Protein AF-A0A9P0ZAU2-F1 (afdb_monomer)

Foldseek 3Di:
DVVVCVQPDVPLSPPPVLVVLVCCLQLDQQDAPVNSVVSLVVSCVVSVNPPRVVSVVCVVCCCVRGNNNCNVPPCVVVPSDCVVVVVVCVLCVVLDDPPDDPVSSVVSVVVSVVVVVVVVVVQVVVLVVDQDDAPDPDPVLVVLSVVDGPVVSVVVSVVVVCCVPFKDFPDWDDDDQKIWTWMAGPVGDTDIWIAGNVVRDIDD

Structure (mmCIF, N/CA/C/O backbone):
data_AF-A0A9P0ZAU2-F1
#
_entry.id   AF-A0A9P0ZAU2-F1
#
loop_
_atom_site.group_PDB
_atom_site.id
_atom_site.type_symbol
_atom_site.label_atom_id
_atom_site.label_alt_id
_atom_site.label_comp_id
_atom_site.label_asym_id
_atom_site.label_entity_id
_atom_site.label_seq_id
_atom_site.pdbx_PDB_ins_code
_atom_site.Cartn_x
_atom_site.Cartn_y
_atom_site.Cartn_z
_atom_site.occupancy
_atom_site.B_iso_or_equiv
_atom_site.auth_seq_id
_atom_site.auth_comp_id
_atom_site.auth_asym_id
_atom_site.auth_atom_id
_atom_site.pdbx_PDB_model_num
ATOM 1 N N . MET A 1 1 ? -4.563 -0.735 15.820 1.00 53.16 1 MET A N 1
ATOM 2 C CA . MET A 1 1 ? -5.062 -1.755 16.778 1.00 53.16 1 MET A CA 1
ATOM 3 C C . MET A 1 1 ? -5.526 -1.199 18.132 1.00 53.16 1 MET A C 1
ATOM 5 O O . MET A 1 1 ? -6.320 -1.864 18.781 1.00 53.16 1 MET A O 1
ATOM 9 N N . SER A 1 2 ? -5.139 0.012 18.562 1.00 58.00 2 SER A N 1
ATOM 10 C CA . SER A 1 2 ? -5.575 0.585 19.858 1.00 58.00 2 SER A CA 1
ATOM 11 C C . SER A 1 2 ? -7.095 0.757 20.011 1.00 58.00 2 SER A C 1
ATOM 13 O O . SER A 1 2 ? -7.620 0.679 21.115 1.00 58.00 2 SER A O 1
ATOM 15 N N . LYS A 1 3 ? -7.824 0.956 18.905 1.00 73.25 3 LYS A N 1
ATOM 16 C CA . LYS A 1 3 ? -9.293 1.040 18.914 1.00 73.25 3 LYS A CA 1
ATOM 17 C C . LYS A 1 3 ? -9.972 -0.322 19.095 1.00 73.25 3 LYS A C 1
ATOM 19 O O . LYS A 1 3 ? -11.051 -0.365 19.669 1.00 73.25 3 LYS A O 1
ATOM 24 N N . LEU A 1 4 ? -9.350 -1.415 18.639 1.00 82.50 4 LEU A N 1
ATOM 25 C CA . LEU A 1 4 ? -9.909 -2.769 18.738 1.00 82.50 4 LEU A CA 1
ATOM 26 C C . LEU A 1 4 ? -9.995 -3.217 20.200 1.00 82.50 4 LEU A C 1
ATOM 28 O O . LEU A 1 4 ? -11.028 -3.725 20.628 1.00 82.50 4 LEU A O 1
ATOM 32 N N . SER A 1 5 ? -8.940 -2.966 20.983 1.00 79.81 5 SER A N 1
ATOM 33 C CA . SER A 1 5 ? -8.894 -3.364 22.394 1.00 79.81 5 SER A CA 1
ATOM 34 C C . SER A 1 5 ? -9.987 -2.702 23.234 1.00 79.81 5 SER A C 1
ATOM 36 O O . SER A 1 5 ? -10.552 -3.338 24.120 1.00 79.81 5 SER A O 1
ATOM 38 N N . ALA A 1 6 ? -10.347 -1.459 22.908 1.00 84.50 6 ALA A N 1
ATOM 39 C CA . ALA A 1 6 ? -11.456 -0.751 23.541 1.00 84.50 6 ALA A CA 1
ATOM 40 C C . ALA A 1 6 ? -12.842 -1.304 23.156 1.00 84.50 6 ALA A C 1
ATOM 42 O O . ALA A 1 6 ? -13.807 -1.058 23.874 1.00 84.50 6 ALA A O 1
ATOM 43 N N . LYS A 1 7 ? -12.967 -2.014 22.026 1.00 89.06 7 LYS A N 1
ATOM 44 C CA . LYS A 1 7 ? -14.250 -2.520 21.508 1.00 89.06 7 LYS A CA 1
ATOM 45 C C . LYS A 1 7 ? -14.543 -3.952 21.927 1.00 89.06 7 LYS A C 1
ATOM 47 O O . LYS A 1 7 ? -15.688 -4.253 22.216 1.00 89.06 7 LYS A O 1
ATOM 52 N N . VAL A 1 8 ? -13.519 -4.796 22.004 1.00 86.50 8 VAL A N 1
ATOM 53 C CA . VAL A 1 8 ? -13.662 -6.232 22.306 1.00 86.50 8 VAL A CA 1
ATOM 54 C C . VAL A 1 8 ? -13.450 -6.591 23.781 1.00 86.50 8 VAL A C 1
ATOM 56 O O . VAL A 1 8 ? -13.527 -7.753 24.171 1.00 86.50 8 VAL A O 1
ATOM 59 N N . GLY A 1 9 ? -13.167 -5.590 24.618 1.00 85.44 9 GLY A N 1
ATOM 60 C CA . GLY A 1 9 ? -12.936 -5.772 26.046 1.00 85.44 9 GLY A CA 1
ATOM 61 C C . GLY A 1 9 ? -11.565 -6.377 26.391 1.00 85.44 9 GLY A C 1
ATOM 62 O O . GLY A 1 9 ? -10.782 -6.765 25.521 1.00 85.44 9 GLY A O 1
ATOM 63 N N . PRO A 1 10 ? -11.229 -6.455 27.690 1.00 84.00 10 PRO A N 1
ATOM 64 C CA . PRO A 1 10 ? -9.883 -6.796 28.160 1.00 84.00 10 PRO A CA 1
ATOM 65 C C . PRO A 1 10 ? -9.497 -8.270 27.964 1.00 84.00 10 PRO A C 1
ATOM 67 O O . PRO A 1 10 ? -8.308 -8.582 27.984 1.00 84.00 10 PRO A O 1
ATOM 70 N N . VAL A 1 11 ? -10.479 -9.164 27.804 1.00 85.81 11 VAL A N 1
ATOM 71 C CA . VAL A 1 11 ? -10.251 -10.606 27.621 1.00 85.81 11 VAL A CA 1
ATOM 72 C C . VAL A 1 11 ? -9.864 -10.886 26.174 1.00 85.81 11 VAL A C 1
ATOM 74 O O . VAL A 1 11 ? -8.740 -11.305 25.909 1.00 85.81 11 VAL A O 1
ATOM 77 N N . LEU A 1 12 ? -10.747 -10.558 25.227 1.00 86.94 12 LEU A N 1
ATOM 78 C CA . LEU A 1 12 ? -10.518 -10.842 23.813 1.00 86.94 12 LEU A CA 1
ATOM 79 C C . LEU A 1 12 ? -9.386 -9.986 23.221 1.00 86.94 12 LEU A C 1
ATOM 81 O O . LEU A 1 12 ? -8.667 -10.425 22.331 1.00 86.94 12 LEU A O 1
ATOM 85 N N . SER A 1 13 ? -9.144 -8.789 23.766 1.00 87.69 13 SER A N 1
ATOM 86 C CA . SER A 1 13 ? -8.025 -7.937 23.331 1.00 87.69 13 SER A CA 1
ATOM 87 C C . SER A 1 13 ? -6.638 -8.488 23.663 1.00 87.69 13 SER A C 1
ATOM 89 O O . SER A 1 13 ? -5.650 -7.965 23.150 1.00 87.69 13 SER A O 1
ATOM 91 N N . LYS A 1 14 ? -6.553 -9.516 24.514 1.00 89.38 14 LYS A N 1
ATOM 92 C CA . LYS A 1 14 ? -5.311 -10.227 24.848 1.00 89.38 14 LYS A CA 1
ATOM 93 C C . LYS A 1 14 ? -5.273 -11.645 24.278 1.00 89.38 14 LYS A C 1
ATOM 95 O O . LYS A 1 14 ? -4.265 -12.329 24.439 1.00 89.38 14 LYS A O 1
ATOM 100 N N . ASP A 1 15 ? -6.346 -12.086 23.627 1.00 92.62 15 ASP A N 1
ATOM 101 C CA . ASP A 1 15 ? -6.401 -13.394 22.990 1.00 92.62 15 ASP A CA 1
ATOM 102 C C . ASP A 1 15 ? -5.582 -13.368 21.691 1.00 92.62 15 ASP A C 1
ATOM 104 O O . ASP A 1 15 ? -5.987 -12.817 20.667 1.00 92.62 15 ASP A O 1
ATOM 108 N N . MET A 1 16 ? -4.396 -13.976 21.736 1.00 92.31 16 MET A N 1
ATOM 109 C CA . MET A 1 16 ? -3.494 -14.040 20.586 1.00 92.31 16 MET A CA 1
ATOM 110 C C . MET A 1 16 ? -4.065 -14.878 19.437 1.00 92.31 16 MET A C 1
ATOM 112 O O . MET A 1 16 ? -3.748 -14.595 18.284 1.00 92.31 16 MET A O 1
ATOM 116 N N . ASN A 1 17 ? -4.907 -15.880 19.712 1.00 94.38 17 ASN A N 1
ATOM 117 C CA . ASN A 1 17 ? -5.553 -16.669 18.664 1.00 94.38 17 ASN A CA 1
ATOM 118 C C . ASN A 1 17 ? -6.544 -15.792 17.888 1.00 94.38 17 ASN A C 1
ATOM 120 O O . ASN A 1 17 ? -6.461 -15.705 16.662 1.00 94.38 17 ASN A O 1
ATOM 124 N N . PHE A 1 18 ? -7.398 -15.059 18.607 1.00 93.75 18 PHE A N 1
ATOM 125 C CA . PHE A 1 18 ? -8.302 -14.077 18.009 1.00 93.75 18 PHE A CA 1
ATOM 126 C C . PHE A 1 18 ? -7.550 -13.032 17.181 1.00 93.75 18 PHE A C 1
ATOM 128 O O . PHE A 1 18 ? -7.854 -12.830 16.006 1.00 93.75 18 PHE A O 1
ATOM 135 N N . LEU A 1 19 ? -6.542 -12.384 17.774 1.00 91.75 19 LEU A N 1
ATOM 136 C CA . LEU A 1 19 ? -5.801 -11.311 17.112 1.00 91.75 19 LEU A CA 1
ATOM 137 C C . LEU A 1 19 ? -5.066 -11.803 15.865 1.00 91.75 19 LEU A C 1
ATOM 139 O O . LEU A 1 19 ? -5.053 -11.100 14.858 1.00 91.75 19 LEU A O 1
ATOM 143 N N . ASN A 1 20 ? -4.472 -12.996 15.909 1.00 92.62 20 ASN A N 1
ATOM 144 C CA . ASN A 1 20 ? -3.780 -13.565 14.757 1.00 92.62 20 ASN A CA 1
ATOM 145 C C . ASN A 1 20 ? -4.758 -13.892 13.626 1.00 92.62 20 ASN A C 1
ATOM 147 O O . ASN A 1 20 ? -4.494 -13.516 12.486 1.00 92.62 20 ASN A O 1
ATOM 151 N N . LYS A 1 21 ? -5.903 -14.516 13.933 1.00 94.38 21 LYS A N 1
ATOM 152 C CA . LYS A 1 21 ? -6.944 -14.814 12.937 1.00 94.38 21 LYS A CA 1
ATOM 153 C C . LYS A 1 21 ? -7.543 -13.543 12.339 1.00 94.38 21 LYS A C 1
ATOM 155 O O . LYS A 1 21 ? -7.623 -13.420 11.122 1.00 94.38 21 LYS A O 1
ATOM 160 N N . LEU A 1 22 ? -7.888 -12.560 13.170 1.00 92.94 22 LEU A N 1
ATOM 161 C CA . LEU A 1 22 ? -8.426 -11.286 12.698 1.00 92.94 22 LEU A CA 1
ATOM 162 C C . LEU A 1 22 ? -7.411 -10.534 11.826 1.00 92.94 22 LEU A C 1
ATOM 164 O O . LEU A 1 22 ? -7.764 -10.066 10.748 1.00 92.94 22 LEU A O 1
ATOM 168 N N . ASN A 1 23 ? -6.150 -10.436 12.260 1.00 89.88 23 ASN A N 1
ATOM 169 C CA . ASN A 1 23 ? -5.105 -9.776 11.474 1.00 89.88 23 ASN A CA 1
ATOM 170 C C . ASN A 1 23 ? -4.854 -10.490 10.148 1.00 89.88 23 ASN A C 1
ATOM 172 O O . ASN A 1 23 ? -4.651 -9.822 9.139 1.00 89.88 23 ASN A O 1
ATOM 176 N N . TYR A 1 24 ? -4.871 -11.822 10.145 1.00 89.81 24 TYR A N 1
ATOM 177 C CA . TYR A 1 24 ? -4.730 -12.610 8.929 1.00 89.81 24 TYR A CA 1
ATOM 178 C C . TYR A 1 24 ? -5.822 -12.256 7.915 1.00 89.81 24 TYR A C 1
ATOM 180 O O . TYR A 1 24 ? -5.507 -11.905 6.782 1.00 89.81 24 TYR A O 1
ATOM 188 N N . VAL A 1 25 ? -7.089 -12.265 8.340 1.00 92.38 25 VAL A N 1
ATOM 189 C CA . VAL A 1 25 ? -8.227 -11.970 7.457 1.00 92.38 25 VAL A CA 1
ATOM 190 C C . VAL A 1 25 ? -8.212 -10.514 6.983 1.00 92.38 25 VAL A C 1
ATOM 192 O O . VAL A 1 25 ? -8.395 -10.251 5.799 1.00 92.38 25 VAL A O 1
ATOM 195 N N . VAL A 1 26 ? -7.953 -9.561 7.882 1.00 90.12 26 VAL A N 1
ATOM 196 C CA . VAL A 1 26 ? -7.978 -8.122 7.572 1.00 90.12 26 VAL A CA 1
ATOM 197 C C . VAL A 1 26 ? -6.818 -7.690 6.676 1.00 90.12 26 VAL A C 1
ATOM 199 O O . VAL A 1 26 ? -7.011 -6.869 5.787 1.00 90.12 26 VAL A O 1
ATOM 202 N N . TRP A 1 27 ? -5.607 -8.197 6.914 1.00 85.25 27 TRP A N 1
ATOM 203 C CA . TRP A 1 27 ? -4.394 -7.714 6.242 1.00 85.25 27 TRP A CA 1
ATOM 204 C C . TRP A 1 27 ? -3.902 -8.619 5.116 1.00 85.25 27 TRP A C 1
ATOM 206 O O . TRP A 1 27 ? -2.851 -8.337 4.517 1.00 85.25 27 TRP A O 1
ATOM 216 N N . SER A 1 28 ? -4.631 -9.695 4.817 1.00 83.31 28 SER A N 1
ATOM 217 C CA . SER A 1 28 ? -4.322 -10.537 3.671 1.00 83.31 28 SER A CA 1
ATOM 218 C C . SER A 1 28 ? -4.371 -9.732 2.371 1.00 83.31 28 SER A C 1
ATOM 220 O O . SER A 1 28 ? -5.231 -8.883 2.163 1.00 83.31 28 SER A O 1
ATOM 222 N N . HIS A 1 29 ? -3.405 -10.006 1.501 1.00 73.69 29 HIS A N 1
ATOM 223 C CA . HIS A 1 29 ? -3.271 -9.387 0.179 1.00 73.69 29 HIS A CA 1
ATOM 224 C C . HIS A 1 29 ? -3.662 -10.318 -0.961 1.00 73.69 29 HIS A C 1
ATOM 226 O O . HIS A 1 29 ? -3.566 -9.931 -2.116 1.00 73.69 29 HIS A O 1
ATOM 232 N N . TYR A 1 30 ? -4.038 -11.548 -0.630 1.00 75.44 30 TYR A N 1
ATOM 233 C CA . TYR A 1 30 ? -4.385 -12.580 -1.598 1.00 75.44 30 TYR A CA 1
ATOM 234 C C . TYR A 1 30 ? -5.852 -12.984 -1.510 1.00 75.44 30 TYR A C 1
ATOM 236 O O . TYR A 1 30 ? -6.334 -13.640 -2.424 1.00 75.44 30 TYR A O 1
ATOM 244 N N . LEU A 1 31 ? -6.561 -12.601 -0.441 1.00 85.25 31 LEU A N 1
ATOM 245 C CA . LEU A 1 31 ? -7.992 -12.864 -0.354 1.00 85.25 31 LEU A CA 1
ATOM 246 C C . LEU A 1 31 ? -8.727 -12.014 -1.385 1.00 85.25 31 LEU A C 1
ATOM 248 O O . LEU A 1 31 ? -8.600 -10.790 -1.396 1.00 85.25 31 LEU A O 1
ATOM 252 N N . GLN A 1 32 ? -9.537 -12.676 -2.200 1.00 87.00 32 GLN A N 1
ATOM 253 C CA . GLN A 1 32 ? -10.549 -12.015 -3.011 1.00 87.00 32 GLN A CA 1
ATOM 254 C C . GLN A 1 32 ? -11.733 -11.576 -2.135 1.00 87.00 32 GLN A C 1
ATOM 256 O O . GLN A 1 32 ? -11.945 -12.151 -1.063 1.00 87.00 32 GLN A O 1
ATOM 261 N N . PRO A 1 33 ? -12.558 -10.607 -2.576 1.00 90.44 33 PRO A N 1
ATOM 262 C CA . PRO A 1 33 ? -13.733 -10.137 -1.836 1.00 90.44 33 PRO A CA 1
ATOM 263 C C . PRO A 1 33 ? -14.600 -11.252 -1.227 1.00 90.44 33 PRO A C 1
ATOM 265 O O . PRO A 1 33 ? -14.911 -11.218 -0.037 1.00 90.44 33 PRO A O 1
ATOM 268 N N . ALA A 1 34 ? -14.923 -12.282 -2.015 1.00 91.69 34 ALA A N 1
ATOM 269 C CA . ALA A 1 34 ? -15.750 -13.405 -1.570 1.00 91.69 34 ALA A CA 1
ATOM 270 C C . ALA A 1 34 ? -15.049 -14.299 -0.529 1.00 91.69 34 ALA A C 1
ATOM 272 O O . ALA A 1 34 ? -15.685 -14.805 0.397 1.00 91.69 34 ALA A O 1
ATOM 273 N N . GLU A 1 35 ? -13.736 -14.495 -0.663 1.00 92.12 35 GLU A N 1
ATOM 274 C CA . GLU A 1 35 ? -12.939 -15.272 0.290 1.00 92.12 35 GLU A CA 1
ATOM 275 C C . GLU A 1 35 ? -12.798 -14.513 1.608 1.00 92.12 35 GLU A C 1
ATOM 277 O O . GLU A 1 35 ? -12.984 -15.093 2.674 1.00 92.12 35 GLU A O 1
ATOM 282 N N . PHE A 1 36 ? -12.562 -13.201 1.536 1.00 93.62 36 PHE A N 1
ATOM 283 C CA . PHE A 1 36 ? -12.551 -12.330 2.703 1.00 93.62 36 PHE A CA 1
ATOM 284 C C . PHE A 1 36 ? -13.867 -12.415 3.479 1.00 93.62 36 PHE A C 1
ATOM 286 O O . PHE A 1 36 ? -13.839 -12.635 4.686 1.00 93.62 36 PHE A O 1
ATOM 293 N N . GLU A 1 37 ? -15.019 -12.280 2.815 1.00 95.31 37 GLU A N 1
ATOM 294 C CA . GLU A 1 37 ? -16.321 -12.348 3.490 1.00 95.31 37 GLU A CA 1
ATOM 295 C C . GLU A 1 37 ? -16.542 -13.695 4.183 1.00 95.31 37 GLU A C 1
ATOM 297 O O . GLU A 1 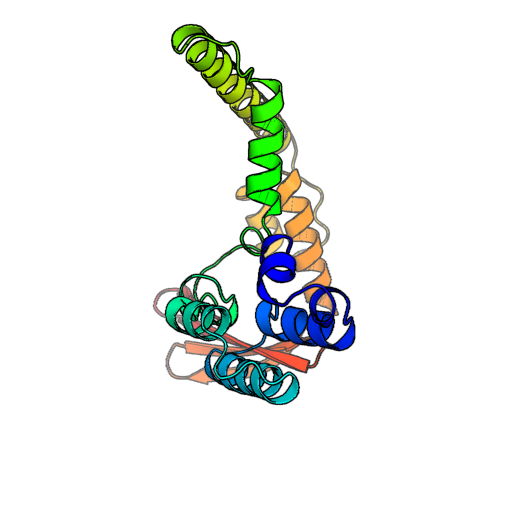37 ? -17.063 -13.752 5.301 1.00 95.31 37 GLU A O 1
ATOM 302 N N . LYS A 1 38 ? -16.123 -14.788 3.542 1.00 95.50 38 LYS A N 1
ATOM 303 C CA . LYS A 1 38 ? -16.200 -16.131 4.115 1.00 95.50 38 LYS A CA 1
ATOM 304 C C . LYS A 1 38 ? -15.329 -16.254 5.367 1.00 95.50 38 LYS A C 1
ATOM 306 O O . LYS A 1 38 ? -15.835 -16.662 6.412 1.00 95.50 38 LYS A O 1
ATOM 311 N N . GLU A 1 39 ? -14.053 -15.889 5.276 1.00 94.69 39 GLU A N 1
ATOM 312 C CA . GLU A 1 39 ? -13.105 -15.990 6.391 1.00 94.69 39 GLU A CA 1
ATOM 313 C C . GLU A 1 39 ? -13.470 -15.033 7.537 1.00 94.69 39 GLU A C 1
ATOM 315 O O . GLU A 1 39 ? -13.422 -15.410 8.708 1.00 94.69 39 GLU A O 1
ATOM 320 N N . TRP A 1 40 ? -13.934 -13.820 7.220 1.00 95.69 40 TRP A N 1
ATOM 321 C CA . TRP A 1 40 ? -14.458 -12.871 8.202 1.00 95.69 40 TRP A CA 1
ATOM 322 C C . TRP A 1 40 ? -15.612 -13.482 8.994 1.00 95.69 40 TRP A C 1
ATOM 324 O O . TRP A 1 40 ? -15.574 -13.496 10.223 1.00 95.69 40 TRP A O 1
ATOM 334 N N . ASN A 1 41 ? -16.606 -14.056 8.309 1.00 95.69 41 ASN A N 1
ATOM 335 C CA . ASN A 1 41 ? -17.741 -14.707 8.964 1.00 95.69 41 ASN A CA 1
ATOM 336 C C . ASN A 1 41 ? -17.318 -15.897 9.838 1.00 95.69 41 ASN A C 1
ATOM 338 O O . ASN A 1 41 ? -17.901 -16.103 10.904 1.00 95.69 41 ASN A O 1
ATOM 342 N N . MET A 1 42 ? -16.299 -16.662 9.433 1.00 96.19 42 MET A N 1
ATOM 343 C CA . MET A 1 42 ? -15.751 -17.742 10.261 1.00 96.19 42 MET A CA 1
ATOM 344 C C . MET A 1 42 ? -15.154 -17.209 11.564 1.00 96.19 42 MET A C 1
ATOM 346 O O . MET A 1 42 ? -15.490 -17.724 12.631 1.00 96.19 42 MET A O 1
ATOM 350 N N . VAL A 1 43 ? -14.339 -16.149 11.495 1.00 95.69 43 VAL A N 1
ATOM 351 C CA . VAL A 1 43 ? -13.763 -15.510 12.689 1.00 95.69 43 VAL A CA 1
ATOM 352 C C . VAL A 1 43 ? -14.865 -14.926 13.573 1.00 95.69 43 VAL A C 1
ATOM 354 O O . VAL A 1 43 ? -14.880 -15.179 14.774 1.00 95.69 43 VAL A O 1
ATOM 357 N N . MET A 1 44 ? -15.832 -14.198 13.006 1.00 96.12 44 MET A N 1
ATOM 358 C CA . MET A 1 44 ? -16.922 -13.621 13.802 1.00 96.12 44 MET A CA 1
ATOM 359 C C . MET A 1 44 ? -17.750 -14.697 14.513 1.00 96.12 44 MET A C 1
ATOM 361 O O . MET A 1 44 ? -18.133 -14.509 15.664 1.00 96.12 44 MET A O 1
ATOM 365 N N . LYS A 1 45 ? -17.997 -15.841 13.866 1.00 96.19 45 LYS A N 1
ATOM 366 C CA . LYS A 1 45 ? -18.733 -16.961 14.465 1.00 96.19 45 LYS A CA 1
ATOM 367 C C . LYS A 1 45 ? -17.940 -17.675 15.561 1.00 96.19 45 LYS A C 1
ATOM 369 O O . LYS A 1 45 ? -18.522 -18.060 16.567 1.00 96.19 45 LYS A O 1
ATOM 374 N N . GLU A 1 46 ? -16.638 -17.872 15.370 1.00 96.19 46 GLU A N 1
ATOM 375 C CA . GLU A 1 46 ? -15.778 -18.564 16.340 1.00 96.19 46 GLU A CA 1
ATOM 376 C C . GLU A 1 46 ? -15.693 -17.825 17.680 1.00 96.19 46 GLU A C 1
ATOM 378 O O . GLU A 1 46 ? -15.658 -18.462 18.730 1.00 96.19 46 GLU A O 1
ATOM 383 N N . PHE A 1 47 ? -15.696 -16.492 17.642 1.00 94.38 47 PHE A N 1
ATOM 384 C CA . PHE A 1 47 ? -15.545 -15.646 18.828 1.00 94.38 47 PHE A CA 1
ATOM 385 C C . PHE A 1 47 ? -16.859 -15.015 19.315 1.00 94.38 47 PHE A C 1
ATOM 387 O O . PHE A 1 47 ? -16.816 -14.132 20.167 1.00 94.38 47 PHE A O 1
ATOM 394 N N . ASP A 1 48 ? -18.007 -15.470 18.799 1.00 93.69 48 ASP A N 1
ATOM 395 C CA . ASP A 1 48 ? -19.351 -15.001 19.177 1.00 93.69 48 ASP A CA 1
ATOM 396 C C . ASP A 1 48 ? -19.556 -13.481 18.982 1.00 93.69 48 ASP A C 1
ATOM 398 O O . ASP A 1 48 ? -20.054 -12.755 19.839 1.00 93.69 48 ASP A O 1
ATOM 402 N N . LEU A 1 49 ? -19.114 -12.975 17.825 1.00 94.75 49 LEU A N 1
ATOM 403 C CA . LEU A 1 49 ? -19.105 -11.551 17.466 1.00 94.75 49 LEU A CA 1
ATOM 404 C C . LEU A 1 49 ? -20.082 -11.187 16.338 1.00 94.75 49 LEU A C 1
ATOM 406 O O . LEU A 1 49 ? -20.060 -10.051 15.865 1.00 94.75 49 LEU A O 1
ATOM 410 N N . LEU A 1 50 ? -20.928 -12.119 15.891 1.00 92.12 50 LEU A N 1
ATOM 411 C CA . LEU A 1 50 ? -21.853 -11.894 14.769 1.00 92.12 50 LEU A CA 1
ATOM 412 C C . LEU A 1 50 ? -22.823 -10.729 15.032 1.00 92.12 50 LEU A C 1
ATOM 414 O O . LEU A 1 50 ? -23.015 -9.885 14.158 1.00 92.12 50 LEU A O 1
ATOM 418 N N . ASP A 1 51 ? -23.350 -10.639 16.255 1.00 92.31 51 ASP A N 1
ATOM 419 C CA . ASP A 1 51 ? -24.281 -9.582 16.679 1.00 92.31 51 ASP A CA 1
ATOM 420 C C . ASP A 1 51 ? -23.566 -8.376 17.318 1.00 92.31 51 ASP A C 1
ATOM 422 O O . ASP A 1 51 ? -24.186 -7.484 17.903 1.00 92.31 51 ASP A O 1
ATOM 426 N N . HIS A 1 52 ? -22.232 -8.328 17.249 1.00 94.81 52 HIS A N 1
ATOM 427 C CA . HIS A 1 52 ? -21.470 -7.249 17.853 1.00 94.81 52 HIS A CA 1
ATOM 428 C C . HIS A 1 52 ? -21.520 -5.997 16.969 1.00 94.81 52 HIS A C 1
ATOM 430 O O . HIS A 1 52 ? -20.755 -5.876 16.011 1.00 94.81 52 HIS A O 1
ATOM 436 N N . ASN A 1 53 ? -22.330 -5.009 17.370 1.00 93.31 53 ASN A N 1
ATOM 437 C CA . ASN A 1 53 ? -22.589 -3.752 16.644 1.00 93.31 53 ASN A CA 1
ATOM 438 C C . ASN A 1 53 ? -21.369 -3.133 15.941 1.00 93.31 53 ASN A C 1
ATOM 440 O O . ASN A 1 53 ? -21.467 -2.658 14.814 1.00 93.31 53 ASN A O 1
ATOM 444 N N . TRP A 1 54 ? -20.203 -3.107 16.601 1.00 93.62 54 TRP A N 1
ATOM 445 C CA . TRP A 1 54 ? -18.997 -2.549 15.985 1.00 93.62 54 TRP A CA 1
ATOM 446 C C . TRP A 1 54 ? -18.478 -3.390 14.811 1.00 93.62 54 TRP A C 1
ATOM 448 O O . TRP A 1 54 ? -18.109 -2.815 13.797 1.00 93.62 54 TRP A O 1
ATOM 458 N N . PHE A 1 55 ? -18.461 -4.721 14.917 1.00 94.44 55 PHE A N 1
ATOM 459 C CA . PHE A 1 55 ? -18.010 -5.587 13.824 1.00 94.44 55 PHE A CA 1
ATOM 460 C C . PHE A 1 55 ? -19.013 -5.602 12.678 1.00 94.44 55 PHE A C 1
ATOM 462 O O . PHE A 1 55 ? -18.590 -5.552 11.527 1.00 94.44 55 PHE A O 1
ATOM 469 N N . THR A 1 56 ? -20.312 -5.569 12.986 1.00 94.81 56 THR A N 1
ATOM 470 C CA . THR A 1 56 ? -21.372 -5.377 11.990 1.00 94.81 56 THR A CA 1
ATOM 471 C C . THR A 1 56 ? -21.140 -4.090 11.203 1.00 94.81 56 THR A C 1
ATOM 473 O O . THR A 1 56 ? -21.056 -4.123 9.981 1.00 94.81 56 THR A O 1
ATOM 476 N N . HIS A 1 57 ? -20.906 -2.971 11.894 1.00 94.44 57 HIS A N 1
ATOM 477 C CA . HIS A 1 57 ? -20.615 -1.701 11.234 1.00 94.44 57 HIS A CA 1
ATOM 478 C C . HIS A 1 57 ? -19.320 -1.738 10.408 1.00 94.44 57 HIS A C 1
ATOM 480 O O . HIS A 1 57 ? -19.291 -1.264 9.276 1.00 94.44 57 HIS A O 1
ATOM 486 N N . MET A 1 58 ? -18.239 -2.318 10.944 1.00 94.44 58 MET A N 1
ATOM 487 C CA . MET A 1 58 ? -16.974 -2.452 10.208 1.00 94.44 58 MET A CA 1
ATOM 488 C C . MET A 1 58 ? -17.136 -3.299 8.939 1.00 94.44 58 MET A C 1
ATOM 490 O O . MET A 1 58 ? -16.467 -3.026 7.940 1.00 94.44 58 MET A O 1
ATOM 494 N N . PHE A 1 59 ? -18.027 -4.293 8.971 1.00 94.44 59 PHE A N 1
ATOM 495 C CA . PHE A 1 59 ? -18.399 -5.088 7.809 1.00 94.44 59 PHE A CA 1
ATOM 496 C C . PHE A 1 59 ? -19.205 -4.260 6.797 1.00 94.44 59 PHE A C 1
ATOM 498 O O . PHE A 1 59 ? -18.865 -4.255 5.625 1.00 94.44 59 PHE A O 1
ATOM 505 N N . GLU A 1 60 ? -20.189 -3.458 7.211 1.00 95.75 60 GLU A N 1
ATOM 506 C CA . GLU A 1 60 ? -20.946 -2.585 6.288 1.00 95.75 60 GLU A CA 1
ATOM 507 C C . GLU A 1 60 ? -20.047 -1.653 5.459 1.00 95.75 60 GLU A C 1
ATOM 509 O O . GLU A 1 60 ? -20.334 -1.369 4.295 1.00 95.75 60 GLU A O 1
ATOM 514 N N . ILE A 1 61 ? -18.932 -1.202 6.041 1.00 94.81 61 ILE A N 1
ATOM 515 C CA . ILE A 1 61 ? -17.970 -0.314 5.381 1.00 94.81 61 ILE A CA 1
ATOM 516 C C . ILE A 1 61 ? -16.754 -1.042 4.796 1.00 94.81 61 ILE A C 1
ATOM 518 O O . ILE A 1 61 ? -15.787 -0.377 4.433 1.00 94.81 61 ILE A O 1
ATOM 522 N N . LEU A 1 62 ? -16.762 -2.377 4.685 1.00 92.25 62 LEU A N 1
ATOM 523 C CA . LEU A 1 62 ? -15.600 -3.191 4.282 1.00 92.25 62 LEU A CA 1
ATOM 524 C C . LEU A 1 62 ? -14.906 -2.701 2.997 1.00 92.25 62 LEU A C 1
ATOM 526 O O . LEU A 1 62 ? -13.678 -2.690 2.926 1.00 92.25 62 LEU A O 1
ATOM 530 N N . ARG A 1 63 ? -15.667 -2.164 2.035 1.00 90.44 63 ARG A N 1
ATOM 531 C CA . ARG A 1 63 ? -15.141 -1.621 0.768 1.00 90.44 63 ARG A CA 1
ATOM 532 C C . ARG A 1 63 ? -14.251 -0.386 0.936 1.00 90.44 63 ARG A C 1
ATOM 534 O O . ARG A 1 63 ? -13.568 -0.001 -0.001 1.00 90.44 63 ARG A O 1
ATOM 541 N N . LEU A 1 64 ? -14.284 0.260 2.100 1.00 88.38 64 LEU A N 1
ATOM 542 C CA . LEU A 1 64 ? -13.524 1.476 2.388 1.00 88.38 64 LEU A CA 1
ATOM 543 C C . LEU A 1 64 ? -12.181 1.205 3.071 1.00 88.38 64 LEU A C 1
ATOM 545 O O . LEU A 1 64 ? -11.383 2.130 3.197 1.00 88.38 64 LEU A O 1
ATOM 549 N N . TRP A 1 65 ? -11.925 -0.017 3.549 1.00 86.94 65 TRP A N 1
ATOM 550 C CA . TRP A 1 65 ? -10.731 -0.276 4.362 1.00 86.94 65 TRP A CA 1
ATOM 551 C C . TRP A 1 65 ? -10.132 -1.681 4.234 1.00 86.94 65 TRP A C 1
ATOM 553 O O . TRP A 1 65 ? -9.003 -1.880 4.680 1.00 86.94 65 TRP A O 1
ATOM 563 N N . ILE A 1 66 ? -10.833 -2.645 3.629 1.00 88.44 66 ILE A N 1
ATOM 564 C CA . ILE A 1 66 ? -10.313 -4.002 3.439 1.00 88.44 66 ILE A CA 1
ATOM 565 C C . ILE A 1 66 ? -9.486 -4.091 2.148 1.00 88.44 66 ILE A C 1
ATOM 567 O O . ILE A 1 66 ? -10.037 -3.853 1.073 1.00 88.44 66 ILE A O 1
ATOM 571 N N . PRO A 1 67 ? -8.205 -4.510 2.210 1.00 86.06 67 PRO A N 1
ATOM 572 C CA . PRO A 1 67 ? -7.325 -4.639 1.045 1.00 86.06 67 PRO A CA 1
ATOM 573 C C . PRO A 1 67 ? -7.889 -5.476 -0.109 1.00 86.06 67 PRO A C 1
ATOM 575 O O . PRO A 1 67 ? -7.661 -5.126 -1.261 1.00 86.06 67 PRO A O 1
ATOM 578 N N . ALA A 1 68 ? -8.663 -6.531 0.181 1.00 86.88 68 ALA A N 1
ATOM 579 C CA . ALA A 1 68 ? -9.305 -7.381 -0.830 1.00 86.88 68 ALA A CA 1
ATOM 580 C C . ALA A 1 68 ? -10.196 -6.600 -1.819 1.00 86.88 68 ALA A C 1
ATOM 582 O O . ALA A 1 68 ? -10.418 -7.048 -2.938 1.00 86.88 68 ALA A O 1
ATOM 583 N N . TYR A 1 69 ? -10.695 -5.428 -1.415 1.00 87.56 69 TYR A N 1
ATOM 584 C CA . TYR A 1 69 ? -11.552 -4.557 -2.226 1.00 87.56 69 TYR A CA 1
ATOM 585 C C . TYR A 1 69 ? -10.798 -3.476 -2.996 1.00 87.56 69 TYR A C 1
ATOM 587 O O . TYR A 1 69 ? -11.422 -2.699 -3.709 1.00 87.56 69 TYR A O 1
ATOM 595 N N . PHE A 1 70 ? -9.476 -3.429 -2.852 1.00 83.75 70 PHE A N 1
ATOM 596 C CA . PHE A 1 70 ? -8.599 -2.485 -3.535 1.00 83.75 70 PHE A CA 1
ATOM 597 C C . PHE A 1 70 ? -7.632 -3.194 -4.488 1.00 83.75 70 PHE A C 1
ATOM 599 O O . PHE A 1 70 ? -6.581 -2.645 -4.810 1.00 83.75 70 PHE A O 1
ATOM 606 N N . GLY A 1 71 ? -7.944 -4.425 -4.906 1.00 76.06 71 GLY A N 1
ATOM 607 C CA . GLY A 1 71 ? -7.079 -5.215 -5.789 1.00 76.06 71 GLY A CA 1
ATOM 608 C C . GLY A 1 71 ? -6.841 -4.563 -7.155 1.00 76.06 71 GLY A C 1
ATOM 609 O O . GLY A 1 71 ? -5.783 -4.746 -7.744 1.00 76.06 71 GLY A O 1
ATOM 610 N N . ASP A 1 72 ? -7.789 -3.752 -7.618 1.00 75.88 72 ASP A N 1
ATOM 611 C CA . ASP A 1 72 ? -7.729 -2.950 -8.842 1.00 75.88 72 ASP A CA 1
ATOM 612 C C . ASP A 1 72 ? -6.984 -1.613 -8.666 1.00 75.88 72 ASP A C 1
ATOM 614 O O . ASP A 1 72 ? -6.654 -0.937 -9.642 1.00 75.88 72 ASP A O 1
ATOM 618 N N . VAL A 1 73 ? -6.688 -1.215 -7.426 1.00 76.62 73 VAL A N 1
ATOM 619 C CA . VAL A 1 73 ? -5.991 0.033 -7.117 1.00 76.62 73 VAL A CA 1
ATOM 620 C C . VAL A 1 73 ? -4.512 -0.254 -6.898 1.00 76.62 73 VAL A C 1
ATOM 622 O O . VAL A 1 73 ? -4.120 -0.931 -5.946 1.00 76.62 73 VAL A O 1
ATOM 625 N N . LEU A 1 74 ? -3.650 0.347 -7.724 1.00 71.31 74 LEU A N 1
ATOM 626 C CA . LEU A 1 74 ? -2.204 0.303 -7.515 1.00 71.31 74 LEU A CA 1
ATOM 627 C C . LEU A 1 74 ? -1.827 1.077 -6.242 1.00 71.31 74 LEU A C 1
ATOM 629 O O . LEU A 1 74 ? -1.475 2.254 -6.271 1.00 71.31 74 LEU A O 1
ATOM 633 N N . MET A 1 75 ? -1.866 0.397 -5.099 1.00 68.31 75 MET A N 1
ATOM 634 C CA . MET A 1 75 ? -1.496 0.980 -3.810 1.00 68.31 75 MET A CA 1
ATOM 635 C C . MET A 1 75 ? 0.023 1.042 -3.594 1.00 68.31 75 MET A C 1
ATOM 637 O O . MET A 1 75 ? 0.458 1.554 -2.564 1.00 68.31 75 MET A O 1
ATOM 641 N N . ALA A 1 76 ? 0.821 0.500 -4.530 1.00 67.75 76 ALA A N 1
ATOM 642 C CA . ALA A 1 76 ? 2.291 0.450 -4.517 1.00 67.75 76 ALA A CA 1
ATOM 643 C C . ALA A 1 76 ? 2.896 -0.022 -3.175 1.00 67.75 76 ALA A C 1
ATOM 645 O O . ALA A 1 76 ? 3.975 0.406 -2.778 1.00 67.75 76 ALA A O 1
ATOM 646 N N . GLY A 1 77 ? 2.164 -0.851 -2.420 1.00 62.69 77 GLY A N 1
ATOM 647 C CA . GLY A 1 77 ? 2.529 -1.247 -1.054 1.00 62.69 77 GLY A CA 1
ATOM 648 C C . GLY A 1 77 ? 2.477 -0.122 -0.003 1.00 62.69 77 GLY A C 1
ATOM 649 O O . GLY A 1 77 ? 2.669 -0.398 1.178 1.00 62.69 77 GLY A O 1
ATOM 650 N N . LEU A 1 78 ? 2.170 1.120 -0.394 1.00 60.22 78 LEU A N 1
ATOM 651 C CA . LEU A 1 78 ? 2.261 2.327 0.436 1.00 60.22 78 LEU A CA 1
ATOM 652 C C . LEU A 1 78 ? 1.056 2.550 1.356 1.00 60.22 78 LEU A C 1
ATOM 654 O O . LEU A 1 78 ? 1.198 3.174 2.404 1.00 60.22 78 LEU A O 1
ATOM 658 N N . LEU A 1 79 ? -0.133 2.074 0.979 1.00 65.00 79 LEU A N 1
ATOM 659 C CA . LEU A 1 79 ? -1.385 2.371 1.697 1.00 65.00 79 LEU A CA 1
ATOM 660 C C . LEU A 1 79 ? -1.842 1.247 2.641 1.00 65.00 79 LEU A C 1
ATOM 662 O O . LEU A 1 79 ? -2.936 1.303 3.192 1.00 65.00 79 LEU A O 1
ATOM 666 N N . ARG A 1 80 ? -1.008 0.222 2.851 1.00 63.12 80 ARG A N 1
ATOM 667 C CA . ARG A 1 80 ? -1.365 -0.950 3.671 1.00 63.12 80 ARG A CA 1
ATOM 668 C C . ARG A 1 80 ? -1.187 -0.742 5.169 1.00 63.12 80 ARG A C 1
ATOM 670 O O . ARG A 1 80 ? -1.683 -1.541 5.951 1.00 63.12 80 ARG A O 1
ATOM 677 N N . THR A 1 81 ? -0.457 0.285 5.582 1.00 71.31 81 THR A N 1
ATOM 678 C CA . THR A 1 81 ? -0.228 0.585 6.996 1.00 71.31 81 THR A CA 1
ATOM 679 C C . THR A 1 81 ? -0.414 2.072 7.245 1.00 71.31 81 THR A C 1
ATOM 681 O O . THR A 1 81 ? -0.328 2.896 6.335 1.00 71.31 81 THR A O 1
ATOM 684 N N . THR A 1 82 ? -0.616 2.436 8.507 1.00 76.00 82 THR A N 1
ATOM 685 C CA . THR A 1 82 ? -0.617 3.835 8.946 1.00 76.00 82 THR A CA 1
ATOM 686 C C . THR A 1 82 ? 0.779 4.460 8.929 1.00 76.00 82 THR A C 1
ATOM 688 O O . THR A 1 82 ? 0.896 5.644 9.224 1.00 76.00 82 THR A O 1
ATOM 691 N N . SER A 1 83 ? 1.823 3.722 8.524 1.00 79.12 83 SER A N 1
ATOM 692 C CA . SER A 1 83 ? 3.218 4.179 8.536 1.00 79.12 83 SER A CA 1
ATOM 693 C C . SER A 1 83 ? 3.418 5.487 7.776 1.00 79.12 83 SER A C 1
ATOM 695 O O . SER A 1 83 ? 4.116 6.364 8.271 1.00 79.12 83 SER A O 1
ATOM 697 N N . ARG A 1 84 ? 2.766 5.672 6.620 1.00 80.50 84 ARG A N 1
ATOM 698 C CA . ARG A 1 84 ? 2.879 6.925 5.860 1.00 80.50 84 ARG A CA 1
ATOM 699 C C . ARG A 1 84 ? 2.292 8.109 6.632 1.00 80.50 84 ARG A C 1
ATOM 701 O O . ARG A 1 84 ? 2.962 9.121 6.791 1.00 80.50 84 ARG A O 1
ATOM 708 N N . SER A 1 85 ? 1.066 7.976 7.143 1.00 84.06 85 SER A N 1
ATOM 709 C CA . SER A 1 85 ? 0.439 9.030 7.953 1.00 84.06 85 SER A CA 1
ATOM 710 C C . SER A 1 85 ? 1.169 9.267 9.276 1.00 84.06 85 SER A C 1
ATOM 712 O O . SER A 1 85 ? 1.234 10.396 9.738 1.00 84.06 85 SER A O 1
ATOM 714 N N . GLU A 1 86 ? 1.733 8.222 9.882 1.00 86.88 86 GLU A N 1
ATOM 715 C CA . GLU A 1 86 ? 2.517 8.319 11.114 1.00 86.88 86 GLU A CA 1
ATOM 716 C C . GLU A 1 86 ? 3.854 9.016 10.867 1.00 86.88 86 GLU A C 1
ATOM 718 O O . GLU A 1 86 ? 4.236 9.866 11.662 1.00 86.88 86 GLU A O 1
ATOM 723 N N . SER A 1 87 ? 4.529 8.715 9.755 1.00 87.75 87 SER A N 1
ATOM 724 C CA . SER A 1 87 ? 5.764 9.384 9.339 1.00 87.75 87 SER A CA 1
ATOM 725 C C . SER A 1 87 ? 5.531 10.866 9.060 1.00 87.75 87 SER A C 1
ATOM 727 O O . SER A 1 87 ? 6.281 11.697 9.563 1.00 87.75 87 SER A O 1
ATOM 729 N N . GLU A 1 88 ? 4.487 11.205 8.297 1.00 88.94 88 GLU A N 1
ATOM 730 C CA . GLU A 1 88 ? 4.132 12.604 8.029 1.00 88.94 88 GLU A CA 1
ATOM 731 C C . GLU A 1 88 ? 3.752 13.332 9.320 1.00 88.94 88 GLU A C 1
ATOM 733 O O . GLU A 1 88 ? 4.298 14.392 9.611 1.00 88.94 88 GLU A O 1
ATOM 738 N N . ASN A 1 89 ? 2.889 12.741 10.153 1.00 89.31 89 ASN A N 1
ATOM 739 C CA . ASN A 1 89 ? 2.545 13.337 11.443 1.00 89.31 89 ASN A CA 1
ATOM 740 C C . ASN A 1 89 ? 3.784 13.529 12.321 1.00 89.31 89 ASN A C 1
ATOM 742 O O . ASN A 1 89 ? 3.911 14.563 12.965 1.00 89.31 89 ASN A O 1
ATOM 746 N N . ASN A 1 90 ? 4.699 12.559 12.351 1.00 90.38 90 ASN A N 1
ATOM 747 C CA . ASN A 1 90 ? 5.925 12.668 13.127 1.00 90.38 90 ASN A CA 1
ATOM 748 C C . ASN A 1 90 ? 6.823 13.800 12.617 1.00 90.38 90 ASN A C 1
ATOM 750 O O . ASN A 1 90 ? 7.328 14.567 13.427 1.00 90.38 90 ASN A O 1
ATOM 754 N N . PHE A 1 91 ? 6.969 13.940 11.298 1.00 91.19 91 PHE A N 1
ATOM 755 C CA . PHE A 1 91 ? 7.711 15.047 10.704 1.00 91.19 91 PHE A CA 1
ATOM 756 C C . PHE A 1 91 ? 7.095 16.395 11.092 1.00 91.19 91 PHE A C 1
ATOM 758 O O . PHE A 1 91 ? 7.789 17.252 11.626 1.00 91.19 91 PHE A O 1
ATOM 765 N N . PHE A 1 92 ? 5.784 16.577 10.905 1.00 90.38 92 PHE A N 1
ATOM 766 C CA . PHE A 1 92 ? 5.121 17.838 11.253 1.00 90.38 92 PHE A CA 1
ATOM 767 C C . PHE A 1 92 ? 5.097 18.115 12.757 1.00 90.38 92 PHE A C 1
ATOM 769 O O . PHE A 1 92 ? 5.149 19.280 13.143 1.00 90.38 92 PHE A O 1
ATOM 776 N N . ASN A 1 93 ? 5.088 17.087 13.610 1.00 88.94 93 ASN A N 1
ATOM 777 C CA . ASN A 1 93 ? 5.162 17.271 15.059 1.00 88.94 93 ASN A CA 1
ATOM 778 C C . ASN A 1 93 ? 6.409 18.066 15.477 1.00 88.94 93 ASN A C 1
ATOM 780 O O . ASN A 1 93 ? 6.323 18.849 16.420 1.00 88.94 93 ASN A O 1
ATOM 784 N N . GLU A 1 94 ? 7.532 17.933 14.761 1.00 87.69 94 GLU A N 1
ATOM 785 C CA . GLU A 1 94 ? 8.757 18.712 15.014 1.00 87.69 94 GLU A CA 1
ATOM 786 C C . GLU A 1 94 ? 8.582 20.216 14.731 1.00 87.69 94 GLU A C 1
ATOM 788 O O . GLU A 1 94 ? 9.293 21.045 15.297 1.00 87.69 94 GLU A O 1
ATOM 793 N N . PHE A 1 95 ? 7.603 20.576 13.897 1.00 86.31 95 PHE A N 1
ATOM 794 C CA . PHE A 1 95 ? 7.303 21.947 13.478 1.00 86.31 95 PHE A CA 1
ATOM 795 C C . PHE A 1 95 ? 6.039 22.513 14.138 1.00 86.31 95 PHE A C 1
ATOM 797 O O . PHE A 1 95 ? 5.665 23.652 13.868 1.00 86.31 95 PHE A O 1
ATOM 804 N N . THR A 1 96 ? 5.363 21.758 15.005 1.00 88.62 96 THR A N 1
ATOM 805 C CA . THR A 1 96 ? 4.117 22.202 15.648 1.00 88.62 96 THR A CA 1
ATOM 806 C C . THR A 1 96 ? 4.260 22.320 17.157 1.00 88.62 96 THR A C 1
ATOM 808 O O . THR A 1 96 ? 4.829 21.455 17.815 1.00 88.62 96 THR A O 1
ATOM 811 N N . ASN A 1 97 ? 3.676 23.374 17.725 1.00 89.38 97 ASN A N 1
ATOM 812 C CA . ASN A 1 97 ? 3.552 23.555 19.164 1.00 89.38 97 ASN A CA 1
ATOM 813 C C . ASN A 1 97 ? 2.107 23.957 19.501 1.00 89.38 97 ASN A C 1
ATOM 815 O O . ASN A 1 97 ? 1.581 24.874 18.864 1.00 89.38 97 ASN A O 1
ATOM 819 N N . PRO A 1 98 ? 1.468 23.336 20.510 1.00 90.38 98 PRO A N 1
ATOM 820 C CA . PRO A 1 98 ? 0.114 23.701 20.934 1.00 90.38 98 PRO A CA 1
ATOM 821 C C . PRO A 1 98 ? -0.064 25.175 21.327 1.00 90.38 98 PRO A C 1
ATOM 823 O O . PRO A 1 98 ? -1.183 25.677 21.301 1.00 90.38 98 PRO A O 1
ATOM 826 N N . ASN A 1 99 ? 1.019 25.864 21.694 1.00 92.81 99 ASN A N 1
ATOM 827 C CA . ASN A 1 99 ? 0.995 27.262 22.121 1.00 92.81 99 ASN A CA 1
ATOM 828 C C . ASN A 1 99 ? 1.162 28.269 20.970 1.00 92.81 99 ASN A C 1
ATOM 830 O O . ASN A 1 99 ? 1.187 29.469 21.231 1.00 92.81 99 ASN A O 1
ATOM 834 N N . PHE A 1 100 ? 1.306 27.815 19.721 1.00 93.12 100 PHE A N 1
ATOM 835 C CA . PHE A 1 100 ? 1.431 28.719 18.580 1.00 93.12 100 PHE A CA 1
ATOM 836 C C . PHE A 1 100 ? 0.118 29.440 18.279 1.00 93.12 100 PHE A C 1
ATOM 838 O O . PHE A 1 100 ? -0.960 28.846 18.232 1.00 93.12 100 PHE A O 1
ATOM 845 N N . SER A 1 101 ? 0.226 30.734 17.993 1.00 95.56 101 SER A N 1
ATOM 846 C CA . SER A 1 101 ? -0.812 31.456 17.268 1.00 95.56 101 SER A CA 1
ATOM 847 C C . SER A 1 101 ? -0.964 30.893 15.851 1.00 95.56 101 SER A C 1
ATOM 849 O O . SER A 1 101 ? -0.067 30.244 15.310 1.00 95.56 101 SER A O 1
ATOM 851 N N . LEU A 1 102 ? -2.092 31.187 15.200 1.00 94.88 102 LEU A N 1
ATOM 852 C CA . LEU A 1 102 ? -2.338 30.735 13.827 1.00 94.88 102 LEU A CA 1
ATOM 853 C C . LEU A 1 102 ? -1.259 31.223 12.843 1.00 94.88 102 LEU A C 1
ATOM 855 O O . LEU A 1 102 ? -0.907 30.510 11.907 1.00 94.88 102 LEU A O 1
ATOM 859 N N . ILE A 1 103 ? -0.724 32.426 13.067 1.00 95.81 103 ILE A N 1
ATOM 860 C CA . ILE A 1 103 ? 0.317 33.015 12.219 1.00 95.81 103 ILE A CA 1
ATOM 861 C C . ILE A 1 103 ? 1.645 32.271 12.413 1.00 95.81 103 ILE A C 1
ATOM 863 O O . ILE A 1 103 ? 2.300 31.927 11.432 1.00 95.81 103 ILE A O 1
ATOM 867 N N . GLU A 1 104 ? 2.029 31.987 13.660 1.00 94.31 104 GLU A N 1
ATOM 868 C CA . GLU A 1 104 ? 3.236 31.205 13.964 1.00 94.31 104 GLU A CA 1
ATOM 869 C C . GLU A 1 104 ? 3.128 29.787 13.401 1.00 94.31 104 GLU A C 1
ATOM 871 O O . GLU A 1 104 ? 4.053 29.321 12.739 1.00 94.31 104 GLU A O 1
ATOM 876 N N . PHE A 1 105 ? 1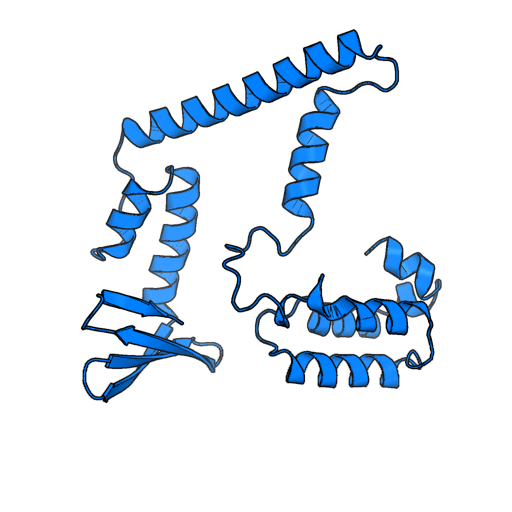.974 29.134 13.576 1.00 94.12 105 PHE A N 1
ATOM 877 C CA . PHE A 1 105 ? 1.708 27.830 12.975 1.00 94.12 105 PHE A CA 1
ATOM 878 C C . PHE A 1 105 ? 1.903 27.859 11.456 1.00 94.12 105 PHE A C 1
ATOM 880 O O . PHE A 1 105 ? 2.598 27.002 10.919 1.00 94.12 105 PHE A O 1
ATOM 887 N N . TYR A 1 106 ? 1.337 28.853 10.765 1.00 93.94 106 TYR A N 1
ATOM 888 C CA . TYR A 1 106 ? 1.474 28.973 9.314 1.00 93.94 106 TYR A CA 1
ATOM 889 C C . TYR A 1 106 ? 2.937 29.149 8.882 1.00 93.94 106 TYR A C 1
ATOM 891 O O . TYR A 1 106 ? 3.394 28.469 7.967 1.00 93.94 106 TYR A O 1
ATOM 899 N N . MET A 1 107 ? 3.703 30.002 9.569 1.00 95.19 107 MET A N 1
ATOM 900 C CA . MET A 1 107 ? 5.127 30.194 9.263 1.00 95.19 107 MET A CA 1
ATOM 901 C C . MET A 1 107 ? 5.948 28.909 9.456 1.00 95.19 107 MET A C 1
ATOM 903 O O . MET A 1 107 ? 6.808 28.583 8.633 1.00 95.19 107 MET A O 1
ATOM 907 N N . HIS A 1 108 ? 5.678 28.154 10.522 1.00 94.00 108 HIS A N 1
ATOM 908 C CA . HIS A 1 108 ? 6.343 26.874 10.759 1.00 94.00 108 HIS A CA 1
ATOM 909 C C . HIS A 1 108 ? 5.907 25.789 9.771 1.00 94.00 108 HIS A C 1
ATOM 911 O O . HIS A 1 108 ? 6.741 24.994 9.341 1.00 94.00 108 HIS A O 1
ATOM 917 N N . PHE A 1 109 ? 4.638 25.784 9.364 1.00 93.06 109 PHE A N 1
ATOM 918 C CA . PHE A 1 109 ? 4.131 24.885 8.334 1.00 93.06 109 PHE A CA 1
ATOM 919 C C . PHE A 1 109 ? 4.832 25.117 6.989 1.00 93.06 109 PHE A C 1
ATOM 921 O O . PHE A 1 109 ? 5.322 24.164 6.387 1.00 93.06 109 PHE A O 1
ATOM 928 N N . GLU A 1 110 ? 4.959 26.373 6.553 1.00 95.25 110 GLU A N 1
ATOM 929 C CA . GLU A 1 110 ? 5.703 26.717 5.332 1.00 95.25 110 GLU A CA 1
ATOM 930 C C . GLU A 1 110 ? 7.171 26.278 5.434 1.00 95.25 110 GLU A C 1
ATOM 932 O O . GLU A 1 110 ? 7.709 25.679 4.506 1.00 95.25 110 GLU A O 1
ATOM 937 N N . SER A 1 111 ? 7.799 26.461 6.601 1.00 94.19 111 SER A N 1
ATOM 938 C CA . SER A 1 111 ? 9.173 25.995 6.843 1.00 94.19 111 SER A CA 1
ATOM 939 C C . SER A 1 111 ? 9.305 24.468 6.740 1.00 94.19 111 SER A C 1
ATOM 941 O O . SER A 1 111 ? 10.282 23.957 6.186 1.00 94.19 111 SER A O 1
ATOM 943 N N . ALA A 1 112 ? 8.320 23.723 7.250 1.00 94.12 112 ALA A N 1
ATOM 944 C CA . ALA A 1 112 ? 8.264 22.268 7.137 1.00 94.12 112 ALA A CA 1
ATOM 945 C C . ALA A 1 112 ? 8.134 21.835 5.666 1.00 94.12 112 ALA A C 1
ATOM 947 O O . ALA A 1 112 ? 8.856 20.946 5.208 1.00 94.12 112 ALA A O 1
ATOM 948 N N . MET A 1 113 ? 7.267 22.512 4.905 1.00 94.50 113 MET A N 1
ATOM 949 C CA . MET A 1 113 ? 7.088 22.286 3.469 1.00 94.50 113 MET A CA 1
ATOM 950 C C . MET A 1 113 ? 8.371 22.564 2.680 1.00 94.50 113 MET A C 1
ATOM 952 O O . MET A 1 113 ? 8.762 21.750 1.840 1.00 94.50 113 MET A O 1
ATOM 956 N N . ASP A 1 114 ? 9.056 23.672 2.962 1.00 95.31 114 ASP A N 1
ATOM 957 C CA . ASP A 1 114 ? 10.327 24.018 2.322 1.00 95.31 114 ASP A CA 1
ATOM 958 C C . ASP A 1 114 ? 11.420 22.992 2.628 1.00 95.31 114 ASP A C 1
ATOM 960 O O . ASP A 1 114 ? 12.163 22.595 1.727 1.00 95.31 114 ASP A O 1
ATOM 964 N N . SER A 1 115 ? 11.479 22.488 3.863 1.00 93.44 115 SER A N 1
ATOM 965 C CA . SER A 1 115 ? 12.390 21.404 4.247 1.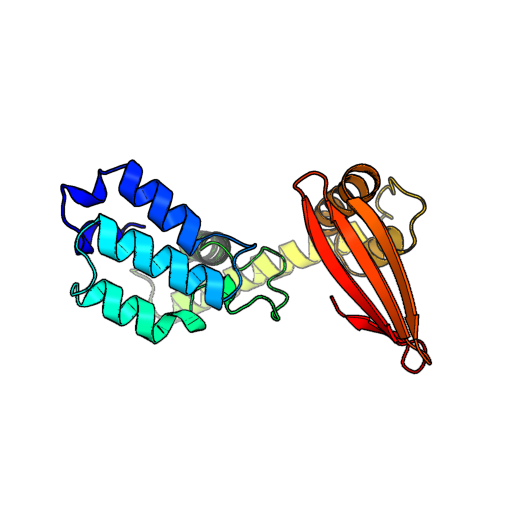00 93.44 115 SER A CA 1
ATOM 966 C C . SER A 1 115 ? 12.133 20.124 3.437 1.00 93.44 115 SER A C 1
ATOM 968 O O . SER A 1 115 ? 13.068 19.557 2.858 1.00 93.44 115 SER A O 1
ATOM 970 N N . GLN A 1 116 ? 10.868 19.702 3.291 1.00 92.12 116 GLN A N 1
ATOM 971 C CA . GLN A 1 116 ? 10.522 18.539 2.461 1.00 92.12 116 GLN A CA 1
ATOM 972 C C . GLN A 1 116 ? 10.878 18.750 0.983 1.00 92.12 116 GLN A C 1
ATOM 974 O O . GLN A 1 116 ? 11.442 17.856 0.341 1.00 92.12 116 GLN A O 1
ATOM 979 N N . ARG A 1 117 ? 10.583 19.936 0.432 1.00 94.00 117 ARG A N 1
ATOM 980 C CA . ARG A 1 117 ? 10.928 20.293 -0.954 1.00 94.00 117 ARG A CA 1
ATOM 981 C C . ARG A 1 117 ? 12.433 20.289 -1.171 1.00 94.00 117 ARG A C 1
ATOM 983 O O . ARG A 1 117 ? 12.899 19.751 -2.173 1.00 94.00 117 ARG A O 1
ATOM 990 N N . HIS A 1 118 ? 13.193 20.843 -0.229 1.00 93.88 118 HIS A N 1
ATOM 991 C CA . HIS A 1 118 ? 14.647 20.858 -0.290 1.00 93.88 118 HIS A CA 1
ATOM 992 C C . HIS A 1 118 ? 15.219 19.439 -0.291 1.00 93.88 118 HIS A C 1
ATOM 994 O O . HIS A 1 118 ? 16.028 19.115 -1.159 1.00 93.88 118 HIS A O 1
ATOM 1000 N N . ASN A 1 119 ? 14.766 18.579 0.625 1.00 90.31 119 ASN A N 1
ATOM 1001 C CA . ASN A 1 119 ? 15.202 17.184 0.684 1.00 90.31 119 ASN A CA 1
ATOM 1002 C C . ASN A 1 119 ? 14.869 16.437 -0.621 1.00 90.31 119 ASN A C 1
ATOM 1004 O O . ASN A 1 119 ? 15.736 15.808 -1.227 1.00 90.31 119 ASN A O 1
ATOM 1008 N N . SER A 1 120 ? 13.643 16.607 -1.123 1.00 87.50 120 SER A N 1
ATOM 1009 C CA . SER A 1 120 ? 13.216 16.035 -2.405 1.00 87.50 120 SER A CA 1
ATOM 1010 C C . SER A 1 120 ? 14.112 16.493 -3.561 1.00 87.50 120 SER A C 1
ATOM 1012 O O . SER A 1 120 ? 14.556 15.670 -4.356 1.00 87.50 120 SER A O 1
ATOM 1014 N N . ALA A 1 121 ? 14.451 17.784 -3.624 1.00 89.75 121 ALA A N 1
ATOM 1015 C CA . ALA A 1 121 ? 15.347 18.324 -4.643 1.00 89.75 121 ALA A CA 1
ATOM 1016 C C . ALA A 1 121 ? 16.774 17.755 -4.544 1.00 89.75 121 ALA A C 1
ATOM 1018 O O . ALA A 1 121 ? 17.390 17.484 -5.575 1.00 89.75 121 ALA A O 1
ATOM 1019 N N . GLN A 1 122 ? 17.300 17.530 -3.332 1.00 89.00 122 GLN A N 1
ATOM 1020 C CA . GLN A 1 122 ? 18.601 16.870 -3.157 1.00 89.00 122 GLN A CA 1
ATOM 1021 C C . GLN A 1 122 ? 18.575 15.429 -3.683 1.00 89.00 122 GLN A C 1
ATOM 1023 O O . GLN A 1 122 ? 19.489 15.028 -4.403 1.00 89.00 122 GLN A O 1
ATOM 1028 N N . LEU A 1 123 ? 17.518 14.667 -3.383 1.00 85.44 123 LEU A N 1
ATOM 1029 C CA . LEU A 1 123 ? 17.357 13.293 -3.874 1.00 85.44 123 LEU A CA 1
ATOM 1030 C C . LEU A 1 123 ? 17.257 13.235 -5.405 1.00 85.44 123 LEU A C 1
ATOM 1032 O O . LEU A 1 123 ? 17.890 12.379 -6.032 1.00 85.44 123 LEU A O 1
ATOM 1036 N N . THR A 1 124 ? 16.513 14.160 -6.016 1.00 83.69 124 THR A N 1
ATOM 1037 C CA . THR A 1 124 ? 16.425 14.271 -7.479 1.00 83.69 124 THR A CA 1
ATOM 1038 C C . THR A 1 124 ? 17.782 14.609 -8.082 1.00 83.69 124 THR A C 1
ATOM 1040 O O . THR A 1 124 ? 18.236 13.907 -8.978 1.00 83.69 124 THR A O 1
ATOM 1043 N N . LYS A 1 125 ? 18.493 15.601 -7.532 1.00 85.56 125 LYS A N 1
ATOM 1044 C CA . LYS A 1 125 ? 19.822 15.995 -8.016 1.00 85.56 125 LYS A CA 1
ATOM 1045 C C . LYS A 1 125 ? 20.818 14.833 -7.993 1.00 85.56 125 LYS A C 1
ATOM 1047 O O . LYS A 1 125 ? 21.576 14.652 -8.944 1.00 85.56 125 LYS A O 1
ATOM 1052 N N . VAL A 1 126 ? 20.828 14.044 -6.917 1.00 79.62 126 VAL A N 1
ATOM 1053 C CA . VAL A 1 126 ? 21.673 12.841 -6.812 1.00 79.62 126 VAL A CA 1
ATOM 1054 C C . VAL A 1 126 ? 21.314 11.818 -7.893 1.00 79.62 126 VAL A C 1
ATOM 1056 O O . VAL A 1 126 ? 22.212 11.186 -8.445 1.00 79.62 126 VAL A O 1
ATOM 1059 N N . SER A 1 127 ? 20.026 11.689 -8.212 1.00 80.81 127 SER A N 1
ATOM 1060 C CA . SER A 1 127 ? 19.530 10.762 -9.235 1.00 80.81 127 SER A CA 1
ATOM 1061 C C . SER A 1 127 ? 19.853 11.222 -10.661 1.00 80.81 127 SER A C 1
ATOM 1063 O O . SER A 1 127 ? 20.163 10.408 -11.516 1.00 80.81 127 SER A O 1
ATOM 1065 N N . GLU A 1 128 ? 19.852 12.528 -10.925 1.00 81.62 128 GLU A N 1
ATOM 1066 C CA . GLU A 1 128 ? 20.225 13.084 -12.235 1.00 81.62 128 GLU A CA 1
ATOM 1067 C C . GLU A 1 128 ? 21.739 13.058 -12.485 1.00 81.62 128 GLU A C 1
ATOM 1069 O O . GLU A 1 128 ? 22.190 13.017 -13.628 1.00 81.62 128 GLU A O 1
ATOM 1074 N N . SER A 1 129 ? 22.541 13.099 -11.417 1.00 81.06 129 SER A N 1
ATOM 1075 C CA . SER A 1 129 ? 24.001 13.223 -11.523 1.00 81.06 129 SER A CA 1
ATOM 1076 C C . SER A 1 129 ? 24.718 11.894 -11.777 1.00 81.06 129 SER A C 1
ATOM 1078 O O . SER A 1 129 ? 25.897 11.901 -12.130 1.00 81.06 129 SER A O 1
ATOM 1080 N N . CYS A 1 130 ? 24.062 10.755 -11.550 1.00 81.94 130 CYS A N 1
ATOM 1081 C CA . CYS A 1 130 ? 24.676 9.437 -11.660 1.00 81.94 130 CYS A CA 1
ATOM 1082 C C .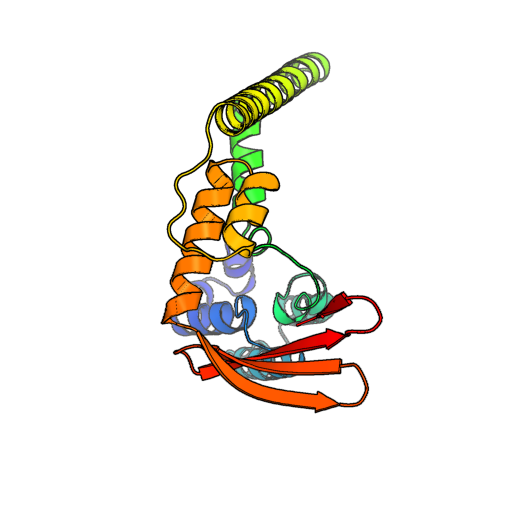 CYS A 1 130 ? 23.644 8.412 -12.124 1.00 81.94 130 CYS A C 1
ATOM 1084 O O . CYS A 1 130 ? 22.488 8.490 -11.739 1.00 81.94 130 CYS A O 1
ATOM 1086 N N . ILE A 1 131 ? 24.069 7.439 -12.924 1.00 84.06 131 ILE A N 1
ATOM 1087 C CA . ILE A 1 131 ? 23.222 6.308 -13.309 1.00 84.06 131 ILE A CA 1
ATOM 1088 C C . ILE A 1 131 ? 23.339 5.253 -12.201 1.00 84.06 131 ILE A C 1
ATOM 1090 O O . ILE A 1 131 ? 24.466 4.922 -11.818 1.00 84.06 131 ILE A O 1
ATOM 1094 N N . PRO A 1 132 ? 22.226 4.714 -11.675 1.00 87.38 132 PRO A N 1
ATOM 1095 C CA . PRO A 1 132 ? 22.301 3.698 -10.639 1.00 87.38 132 PRO A CA 1
ATOM 1096 C C . PRO A 1 132 ? 22.855 2.388 -11.209 1.00 87.38 132 PRO A C 1
ATOM 1098 O O . PRO A 1 132 ? 22.725 2.095 -12.398 1.00 87.38 132 PRO A O 1
ATOM 1101 N N . GLU A 1 133 ? 23.477 1.578 -10.357 1.00 90.38 133 GLU A N 1
ATOM 1102 C CA . GLU A 1 133 ? 24.029 0.292 -10.780 1.00 90.38 133 GLU A CA 1
ATOM 1103 C C . GLU A 1 133 ? 22.899 -0.691 -11.107 1.00 90.38 133 GLU A C 1
ATOM 1105 O O . GLU A 1 133 ? 22.038 -0.950 -10.265 1.00 90.38 133 GLU A O 1
ATOM 1110 N N . TYR A 1 134 ? 22.913 -1.254 -12.317 1.00 92.62 134 TYR A N 1
ATOM 1111 C CA . TYR A 1 134 ? 21.954 -2.270 -12.751 1.00 92.62 134 TYR A CA 1
ATOM 1112 C C . TYR A 1 134 ? 22.427 -3.675 -12.379 1.00 92.62 134 TYR A C 1
ATOM 1114 O O . TYR A 1 134 ? 23.594 -4.017 -12.569 1.00 92.62 134 TYR A O 1
ATOM 1122 N N . LYS A 1 135 ? 21.504 -4.512 -11.903 1.00 92.69 135 LYS A N 1
ATOM 1123 C CA . LYS A 1 135 ? 21.768 -5.915 -11.549 1.00 92.69 135 LYS A CA 1
ATOM 1124 C C . LYS A 1 135 ? 21.321 -6.896 -12.623 1.00 92.69 135 LYS A C 1
ATOM 1126 O O . LYS A 1 135 ? 21.794 -8.030 -12.639 1.00 92.69 135 LYS A O 1
ATOM 1131 N N . THR A 1 136 ? 20.424 -6.486 -13.513 1.00 89.00 136 THR A N 1
ATOM 1132 C CA . THR A 1 136 ? 19.865 -7.332 -14.566 1.00 89.00 136 THR A CA 1
ATOM 1133 C C . THR A 1 136 ? 19.995 -6.655 -15.937 1.00 89.00 136 THR A C 1
ATOM 1135 O O . THR A 1 136 ? 20.120 -5.434 -16.045 1.00 89.00 136 THR A O 1
ATOM 1138 N N . PRO A 1 137 ? 19.957 -7.424 -17.036 1.00 88.56 137 PRO A N 1
ATOM 1139 C CA . PRO A 1 137 ? 19.893 -6.853 -18.378 1.00 88.56 137 PRO A CA 1
ATOM 1140 C C . PRO A 1 137 ? 18.467 -6.433 -18.790 1.00 88.56 137 PRO A C 1
ATOM 1142 O O . PRO A 1 137 ? 18.264 -6.055 -19.943 1.00 88.56 137 PRO A O 1
ATOM 1145 N N . LEU A 1 138 ? 17.467 -6.524 -17.902 1.00 89.06 138 LEU A N 1
ATOM 1146 C CA . LEU A 1 138 ? 16.060 -6.335 -18.255 1.00 89.06 138 LEU A CA 1
ATOM 1147 C C . LEU A 1 138 ? 15.721 -4.863 -18.534 1.00 89.06 138 LEU A C 1
ATOM 1149 O O . LEU A 1 138 ? 16.088 -3.956 -17.787 1.00 89.06 138 LEU A O 1
ATOM 1153 N N . HIS A 1 139 ? 14.925 -4.622 -19.578 1.00 89.88 139 HIS A N 1
ATOM 1154 C CA . HIS A 1 139 ? 14.480 -3.270 -19.937 1.00 89.88 139 HIS A CA 1
ATOM 1155 C C . HIS A 1 139 ? 13.638 -2.596 -18.845 1.00 89.88 139 HIS A C 1
ATOM 1157 O O . HIS A 1 139 ? 13.719 -1.378 -18.692 1.00 89.88 139 HIS A O 1
ATOM 1163 N N . ILE A 1 140 ? 12.883 -3.374 -18.063 1.00 90.38 140 ILE A N 1
ATOM 1164 C CA . ILE A 1 140 ? 12.071 -2.856 -16.954 1.00 90.38 140 ILE A CA 1
ATOM 1165 C C . ILE A 1 140 ? 12.925 -2.182 -15.874 1.00 90.38 140 ILE A C 1
ATOM 1167 O O . ILE A 1 140 ? 12.513 -1.173 -15.314 1.00 90.38 140 ILE A O 1
ATOM 1171 N N . GLU A 1 141 ? 14.141 -2.673 -15.629 1.00 92.12 141 GLU A N 1
ATOM 1172 C CA . GLU A 1 141 ? 15.060 -2.074 -14.659 1.00 92.12 141 GLU A CA 1
ATOM 1173 C C . GLU A 1 141 ? 15.578 -0.719 -15.154 1.00 92.12 141 GLU A C 1
ATOM 1175 O O . GLU A 1 141 ? 15.575 0.266 -14.416 1.00 92.12 141 GLU A O 1
ATOM 1180 N N . ARG A 1 142 ? 15.937 -0.627 -16.440 1.00 90.88 142 ARG A N 1
ATOM 1181 C CA . ARG A 1 142 ? 16.340 0.648 -17.054 1.00 90.88 142 ARG A CA 1
ATOM 1182 C C . ARG A 1 142 ? 15.210 1.669 -17.007 1.00 90.88 142 ARG A C 1
ATOM 1184 O O . ARG A 1 142 ? 15.447 2.818 -16.646 1.00 90.88 142 ARG A O 1
ATOM 1191 N N . TYR A 1 143 ? 13.990 1.243 -17.323 1.00 90.88 143 TYR A N 1
ATOM 1192 C CA . TYR A 1 143 ? 12.812 2.100 -17.234 1.00 90.88 143 TYR A CA 1
ATOM 1193 C C . TYR A 1 143 ? 12.537 2.547 -15.791 1.00 90.88 143 TYR A C 1
ATOM 1195 O O . TYR A 1 143 ? 12.306 3.724 -15.542 1.00 90.88 143 TYR A O 1
ATOM 1203 N N . ALA A 1 144 ? 12.655 1.648 -14.810 1.00 91.06 144 ALA A N 1
ATOM 1204 C CA . ALA A 1 144 ? 12.513 2.012 -13.404 1.00 91.06 144 ALA A CA 1
ATOM 1205 C C . ALA A 1 144 ? 13.515 3.106 -12.990 1.00 91.06 144 ALA A C 1
ATOM 1207 O O . ALA A 1 144 ? 13.141 4.018 -12.258 1.00 91.06 144 ALA A O 1
ATOM 1208 N N . SER A 1 145 ? 14.756 3.063 -13.493 1.00 90.38 145 SER A N 1
ATOM 1209 C CA . SER A 1 145 ? 15.767 4.090 -13.192 1.00 90.38 145 SER A CA 1
ATOM 1210 C C . SER A 1 145 ? 15.494 5.461 -13.813 1.00 90.38 145 SER A C 1
ATOM 1212 O O . SER A 1 145 ? 15.990 6.456 -13.299 1.00 90.38 145 SER A O 1
ATOM 1214 N N . SER A 1 146 ? 14.712 5.537 -14.896 1.00 88.50 146 SER A N 1
ATOM 1215 C CA . SER A 1 146 ? 14.328 6.822 -15.493 1.00 88.50 146 SER A CA 1
ATOM 1216 C C . SER A 1 146 ? 13.073 7.422 -14.862 1.00 88.50 146 SER A C 1
ATOM 1218 O O . SER A 1 146 ? 12.852 8.625 -14.974 1.00 88.50 146 SER A O 1
ATOM 1220 N N . VAL A 1 147 ? 12.247 6.597 -14.215 1.00 89.31 147 VAL A N 1
ATOM 1221 C CA . VAL A 1 147 ? 10.999 7.024 -13.567 1.00 89.31 147 VAL A CA 1
ATOM 1222 C C . VAL A 1 147 ? 11.208 7.358 -12.091 1.00 89.31 147 VAL A C 1
ATOM 1224 O O . VAL A 1 147 ? 10.619 8.311 -11.583 1.00 89.31 147 VAL A O 1
ATOM 1227 N N . TYR A 1 148 ? 12.029 6.579 -11.387 1.00 88.44 148 TYR A N 1
ATOM 1228 C CA . TYR A 1 148 ? 12.208 6.694 -9.945 1.00 88.44 148 TYR A CA 1
ATOM 1229 C C . TYR A 1 148 ? 13.536 7.348 -9.571 1.00 88.44 148 TYR A C 1
ATOM 1231 O O . TYR A 1 148 ? 14.560 7.131 -10.214 1.00 88.44 148 TYR A O 1
ATOM 1239 N N . ASN A 1 149 ? 13.541 8.087 -8.456 1.00 89.56 149 ASN A N 1
ATOM 1240 C CA . ASN A 1 149 ? 14.796 8.474 -7.813 1.00 89.56 149 ASN A CA 1
ATOM 1241 C C . ASN A 1 149 ? 15.564 7.225 -7.339 1.00 89.56 149 ASN A C 1
ATOM 1243 O O . ASN A 1 149 ? 14.982 6.151 -7.171 1.00 89.56 149 ASN A O 1
ATOM 1247 N N . HIS A 1 150 ? 16.864 7.363 -7.073 1.00 89.81 150 HIS A N 1
ATOM 1248 C CA . HIS A 1 150 ? 17.713 6.233 -6.678 1.00 89.81 150 HIS A CA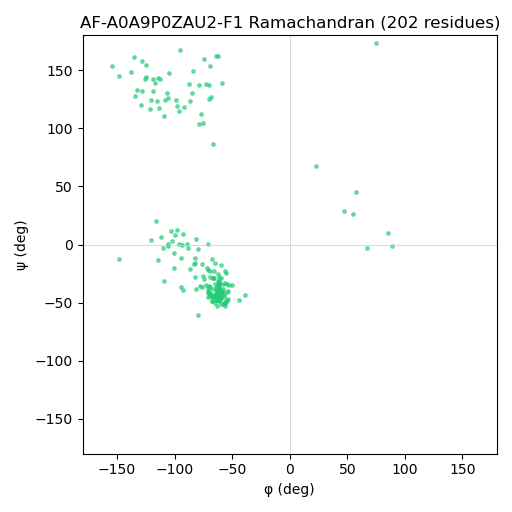 1
ATOM 1249 C C . HIS A 1 150 ? 17.178 5.445 -5.479 1.00 89.81 150 HIS A C 1
ATOM 1251 O O . HIS A 1 150 ? 17.236 4.217 -5.472 1.00 89.81 150 HIS A O 1
ATOM 1257 N N . SER A 1 151 ? 16.631 6.134 -4.476 1.00 88.06 151 SER A N 1
ATOM 1258 C CA . SER A 1 151 ? 16.104 5.502 -3.266 1.00 88.06 151 SER A CA 1
ATOM 1259 C C . SER A 1 151 ? 14.970 4.526 -3.585 1.00 88.06 151 SER A C 1
ATOM 1261 O O . SER A 1 151 ? 14.989 3.391 -3.116 1.00 88.06 151 SER A O 1
ATOM 1263 N N . ILE A 1 152 ? 14.009 4.944 -4.414 1.00 88.69 152 ILE A N 1
ATOM 1264 C CA . ILE A 1 152 ? 12.887 4.097 -4.834 1.00 88.69 152 ILE A CA 1
ATOM 1265 C C . ILE A 1 152 ? 13.334 3.073 -5.882 1.00 88.69 152 ILE A C 1
ATOM 1267 O O . ILE A 1 152 ? 12.912 1.918 -5.820 1.00 88.69 152 ILE A O 1
ATOM 1271 N N . PHE A 1 153 ? 14.243 3.446 -6.786 1.00 91.50 153 PHE A N 1
ATOM 1272 C CA . PHE A 1 153 ? 14.814 2.532 -7.773 1.00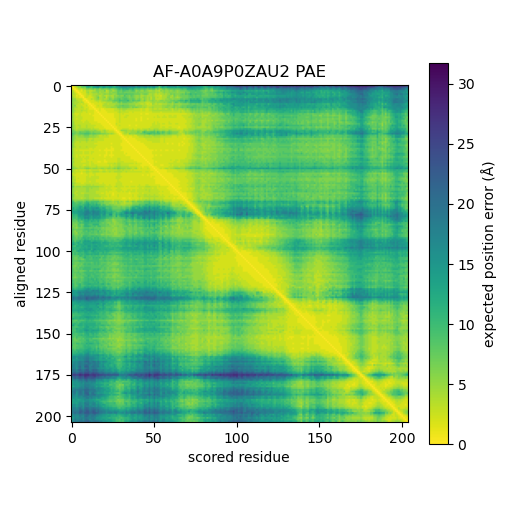 91.50 153 PHE A CA 1
ATOM 1273 C C . PHE A 1 153 ? 15.414 1.28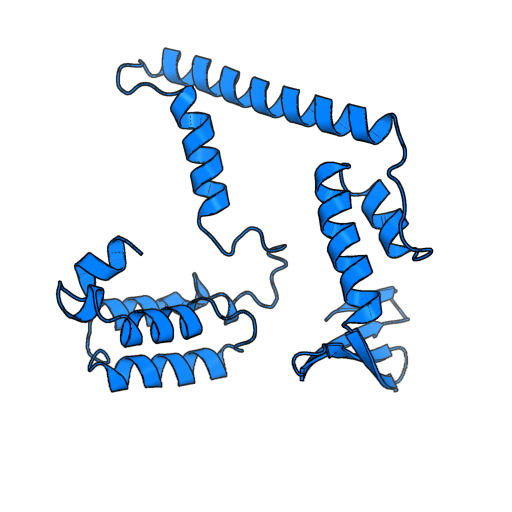6 -7.114 1.00 91.50 153 PHE A C 1
ATOM 1275 O O . PHE A 1 153 ? 15.104 0.181 -7.543 1.00 91.50 153 PHE A O 1
ATOM 1282 N N . TYR A 1 154 ? 16.206 1.422 -6.045 1.00 92.00 154 TYR A N 1
ATOM 1283 C CA . TYR A 1 154 ? 16.806 0.256 -5.385 1.00 92.00 154 TYR A CA 1
ATOM 1284 C C . TYR A 1 154 ? 15.777 -0.662 -4.709 1.00 92.00 154 TYR A C 1
ATOM 1286 O O . TYR A 1 154 ? 15.999 -1.873 -4.631 1.00 92.00 154 TYR A O 1
ATOM 1294 N N . VAL A 1 155 ? 14.640 -0.120 -4.259 1.00 91.19 155 VAL A N 1
ATOM 1295 C CA . VAL A 1 155 ? 13.518 -0.930 -3.759 1.00 91.19 155 VAL A CA 1
ATOM 1296 C C . VAL A 1 155 ? 12.903 -1.729 -4.908 1.00 91.19 155 VAL A C 1
ATOM 1298 O O . VAL A 1 155 ? 12.767 -2.945 -4.805 1.00 91.19 155 VAL A O 1
ATOM 1301 N N . VAL A 1 156 ? 12.612 -1.072 -6.032 1.00 90.81 156 VAL A N 1
ATOM 1302 C CA . VAL A 1 156 ? 12.041 -1.718 -7.224 1.00 90.81 156 VAL A CA 1
ATOM 1303 C C . VAL A 1 156 ? 13.008 -2.740 -7.833 1.00 90.81 156 VAL A C 1
ATOM 1305 O O . VAL A 1 156 ? 12.599 -3.844 -8.177 1.00 90.81 156 VAL A O 1
ATOM 1308 N N . GLN A 1 157 ? 14.302 -2.425 -7.910 1.00 93.62 157 GLN A N 1
ATOM 1309 C CA . GLN A 1 157 ? 15.347 -3.327 -8.395 1.00 93.62 157 GLN A CA 1
ATOM 1310 C C . GLN A 1 157 ? 15.389 -4.620 -7.580 1.00 93.62 157 GLN A C 1
ATOM 1312 O O . GLN A 1 157 ? 15.570 -5.697 -8.149 1.00 93.62 157 GLN A O 1
ATOM 1317 N N . LYS A 1 158 ? 15.227 -4.531 -6.254 1.00 91.94 158 LYS A N 1
ATOM 1318 C CA . LYS A 1 158 ? 15.192 -5.711 -5.388 1.00 91.94 158 LYS A CA 1
ATOM 1319 C C . LYS A 1 158 ? 14.026 -6.630 -5.754 1.00 91.94 158 LYS A C 1
ATOM 1321 O O . LYS A 1 158 ? 14.241 -7.835 -5.862 1.00 91.94 158 LYS A O 1
ATOM 1326 N N . GLU A 1 159 ? 12.843 -6.067 -5.991 1.00 89.94 159 GLU A N 1
ATOM 1327 C CA . GLU A 1 159 ? 11.672 -6.833 -6.426 1.00 89.94 159 GLU A CA 1
ATOM 1328 C C . GLU A 1 159 ? 11.890 -7.441 -7.819 1.00 89.94 159 GLU A C 1
ATOM 1330 O O . GLU A 1 159 ? 11.723 -8.645 -7.970 1.00 89.94 159 GLU A O 1
ATOM 1335 N N . ILE A 1 160 ? 12.393 -6.669 -8.795 1.00 91.00 160 ILE A N 1
ATOM 1336 C CA . ILE A 1 160 ? 12.734 -7.172 -10.143 1.00 91.00 160 ILE A CA 1
ATOM 1337 C C . ILE A 1 160 ? 13.694 -8.366 -10.055 1.00 91.00 160 ILE A C 1
ATOM 1339 O O . ILE A 1 160 ? 13.457 -9.406 -10.672 1.00 91.00 160 ILE A O 1
ATOM 1343 N N . CYS A 1 161 ? 14.770 -8.235 -9.273 1.00 91.12 161 CYS A N 1
ATOM 1344 C CA . CYS A 1 161 ? 15.734 -9.315 -9.071 1.00 91.12 161 CYS A CA 1
ATOM 1345 C C . CYS A 1 161 ? 15.071 -10.533 -8.422 1.00 91.12 161 CYS A C 1
ATOM 1347 O O . CYS A 1 161 ? 15.301 -11.652 -8.864 1.00 91.12 161 CYS A O 1
ATOM 1349 N N . SER A 1 162 ? 14.240 -10.322 -7.398 1.00 87.50 162 SER A N 1
ATOM 1350 C CA . SER A 1 162 ? 13.524 -11.398 -6.709 1.00 87.50 162 SER A CA 1
ATOM 1351 C C . SER A 1 162 ? 12.610 -12.163 -7.668 1.00 87.50 162 SER A C 1
ATOM 1353 O O . SER A 1 162 ? 12.647 -13.394 -7.705 1.00 87.50 162 SER A O 1
ATOM 1355 N N . THR A 1 163 ? 11.844 -11.458 -8.504 1.00 85.00 163 THR A N 1
ATOM 1356 C CA . THR A 1 163 ? 10.932 -12.056 -9.492 1.00 85.00 163 THR A CA 1
ATOM 1357 C C . THR A 1 163 ? 11.666 -12.918 -10.519 1.00 85.00 163 THR A C 1
ATOM 1359 O O . THR A 1 163 ? 11.118 -13.926 -10.950 1.00 85.00 163 THR A O 1
ATOM 1362 N N . CYS A 1 164 ? 12.915 -12.589 -10.871 1.00 84.88 164 CYS A N 1
ATOM 1363 C CA . CYS A 1 164 ? 13.707 -13.394 -11.811 1.00 84.88 164 CYS A CA 1
ATOM 1364 C C . CYS A 1 164 ? 13.979 -14.823 -11.317 1.00 84.88 164 CYS A C 1
ATOM 1366 O O . CYS A 1 164 ? 14.226 -15.705 -12.136 1.00 84.88 164 CYS A O 1
ATOM 1368 N N . PHE A 1 165 ? 13.971 -15.041 -9.999 1.00 83.38 165 PHE A N 1
ATOM 1369 C CA . PHE A 1 165 ? 14.248 -16.345 -9.392 1.00 83.38 165 PHE A CA 1
ATOM 1370 C C . PHE A 1 165 ? 13.005 -16.997 -8.786 1.00 83.38 165 PHE A C 1
ATOM 1372 O O . PHE A 1 165 ? 12.911 -18.217 -8.804 1.00 83.38 165 PHE A O 1
ATOM 1379 N N . SER A 1 166 ? 12.063 -16.195 -8.279 1.00 84.75 166 SER A N 1
ATOM 1380 C CA . SER A 1 166 ? 10.912 -16.679 -7.501 1.00 84.75 166 SER A CA 1
ATOM 1381 C C . SER A 1 166 ? 9.598 -16.771 -8.279 1.00 84.75 166 SER A C 1
ATOM 1383 O O . SER A 1 166 ? 8.614 -17.288 -7.747 1.00 84.75 166 SER A O 1
ATOM 1385 N N . CYS A 1 167 ? 9.562 -16.285 -9.523 1.00 85.56 167 CYS A N 1
ATOM 1386 C CA . CYS A 1 167 ? 8.378 -16.339 -10.375 1.00 85.56 167 CYS A CA 1
ATOM 1387 C C . CYS A 1 167 ? 8.690 -17.026 -11.707 1.00 85.56 167 CYS A C 1
ATOM 1389 O O . CYS A 1 167 ? 9.763 -16.853 -12.284 1.00 85.56 167 CYS A O 1
ATOM 1391 N N . GLY A 1 168 ? 7.718 -17.773 -12.226 1.00 85.88 168 GLY A N 1
ATOM 1392 C CA . GLY A 1 168 ? 7.817 -18.459 -13.510 1.00 85.88 168 GLY A CA 1
ATOM 1393 C C . GLY A 1 168 ? 6.534 -18.340 -14.318 1.00 85.88 168 GLY A C 1
ATOM 1394 O O . GLY A 1 168 ? 5.436 -18.275 -13.767 1.00 85.88 168 GLY A O 1
ATOM 1395 N N . VAL A 1 169 ? 6.664 -18.321 -15.644 1.00 88.38 169 VAL A N 1
ATOM 1396 C CA . VAL A 1 169 ? 5.508 -18.397 -16.543 1.00 88.38 169 VAL A CA 1
ATOM 1397 C C . VAL A 1 169 ? 5.035 -19.847 -16.586 1.00 88.38 169 VAL A C 1
ATOM 1399 O O . VAL A 1 169 ? 5.729 -20.719 -17.102 1.00 88.38 169 VAL A O 1
ATOM 1402 N N . HIS A 1 170 ? 3.852 -20.098 -16.036 1.00 86.56 170 HIS A N 1
ATOM 1403 C CA . HIS A 1 170 ? 3.228 -21.415 -15.986 1.00 86.56 170 HIS A CA 1
ATOM 1404 C C . HIS A 1 170 ? 2.525 -21.767 -17.303 1.00 86.56 170 HIS A C 1
ATOM 1406 O O . HIS A 1 170 ? 2.557 -22.914 -17.746 1.00 86.56 170 HIS A O 1
ATOM 1412 N N . SER A 1 171 ? 1.881 -20.793 -17.954 1.00 87.31 171 SER A N 1
ATOM 1413 C CA . SER A 1 171 ? 1.257 -21.012 -19.264 1.00 87.31 171 SER A CA 1
ATOM 1414 C C . SER A 1 171 ? 1.147 -19.732 -20.080 1.00 87.31 171 SER A C 1
ATOM 1416 O O . SER A 1 171 ? 1.051 -18.646 -19.512 1.00 87.31 171 SER A O 1
ATOM 1418 N N . VAL A 1 172 ? 1.129 -19.886 -21.404 1.00 91.06 172 VAL A N 1
ATOM 1419 C CA . VAL A 1 172 ? 0.944 -18.802 -22.372 1.00 91.06 172 VAL A CA 1
ATOM 1420 C C . VAL A 1 172 ? -0.179 -19.193 -23.323 1.00 91.06 172 VAL A C 1
ATOM 1422 O O . VAL A 1 172 ? -0.195 -20.315 -23.833 1.00 91.06 172 VAL A O 1
ATOM 1425 N N . ARG A 1 173 ? -1.115 -18.277 -23.555 1.00 90.00 173 ARG A N 1
ATOM 1426 C CA . ARG A 1 173 ? -2.182 -18.411 -24.548 1.00 90.00 173 ARG A CA 1
ATOM 1427 C C . ARG A 1 173 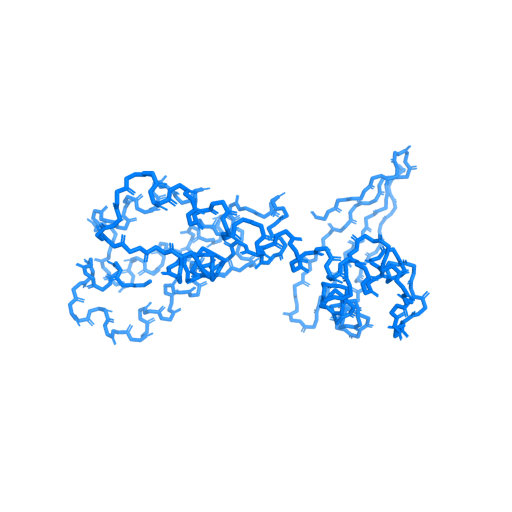? -2.152 -17.207 -25.473 1.00 90.00 173 ARG A C 1
ATOM 1429 O O . ARG A 1 173 ? -1.905 -16.091 -25.027 1.00 90.00 173 ARG A O 1
ATOM 1436 N N . HIS A 1 174 ? -2.411 -17.444 -26.749 1.00 87.31 174 HIS A N 1
ATOM 1437 C CA . HIS A 1 174 ? -2.536 -16.397 -27.752 1.00 87.31 174 HIS A CA 1
ATOM 1438 C C . HIS A 1 174 ? -3.929 -16.515 -28.365 1.00 87.31 174 HIS A C 1
ATOM 1440 O O . HIS A 1 174 ? -4.239 -17.539 -28.971 1.00 87.31 174 HIS A O 1
ATOM 1446 N N . GLU A 1 175 ? -4.759 -15.493 -28.185 1.00 81.88 175 GLU A N 1
ATOM 1447 C CA . GLU A 1 175 ? -6.112 -15.413 -28.740 1.00 81.88 175 GLU A CA 1
ATOM 1448 C C . GLU A 1 175 ? -6.258 -14.074 -29.459 1.00 81.88 175 GLU A C 1
ATOM 1450 O O . GLU A 1 175 ? -6.050 -13.039 -28.843 1.00 81.88 175 GLU A O 1
ATOM 1455 N N . ASP A 1 176 ? -6.549 -14.104 -30.765 1.00 72.81 176 ASP A N 1
ATOM 1456 C CA . ASP A 1 176 ? -6.922 -12.969 -31.630 1.00 72.81 176 ASP A CA 1
ATOM 1457 C C . ASP A 1 176 ? -6.476 -11.570 -31.155 1.00 72.81 176 ASP A C 1
ATOM 1459 O O . ASP A 1 176 ? -7.279 -10.701 -30.821 1.00 72.81 176 ASP A O 1
ATOM 1463 N N . GLY A 1 177 ? -5.160 -11.334 -31.158 1.00 79.31 177 GLY A N 1
ATOM 1464 C CA . GLY A 1 177 ? -4.570 -10.028 -30.836 1.00 79.31 177 GLY A CA 1
ATOM 1465 C C . GLY A 1 177 ? -4.266 -9.790 -29.352 1.00 79.31 177 GLY A C 1
ATOM 1466 O O . GLY A 1 177 ? -3.671 -8.763 -29.026 1.00 79.31 177 GLY A O 1
ATOM 1467 N N . ALA A 1 178 ? -4.571 -10.736 -28.470 1.00 85.19 178 ALA A N 1
ATOM 1468 C CA . ALA A 1 178 ? -4.199 -10.731 -27.062 1.00 85.19 178 ALA A CA 1
ATOM 1469 C C . ALA A 1 178 ? -3.304 -11.932 -26.711 1.00 85.19 178 ALA A C 1
ATOM 1471 O O . ALA A 1 178 ? -3.455 -13.045 -27.219 1.00 85.19 178 ALA A O 1
ATOM 1472 N N . SER A 1 179 ? -2.333 -11.699 -25.833 1.00 90.00 179 SER A N 1
ATOM 1473 C CA . SER A 1 179 ? -1.504 -12.742 -25.230 1.00 90.00 179 SER A CA 1
ATOM 1474 C C . SER A 1 179 ? -1.767 -12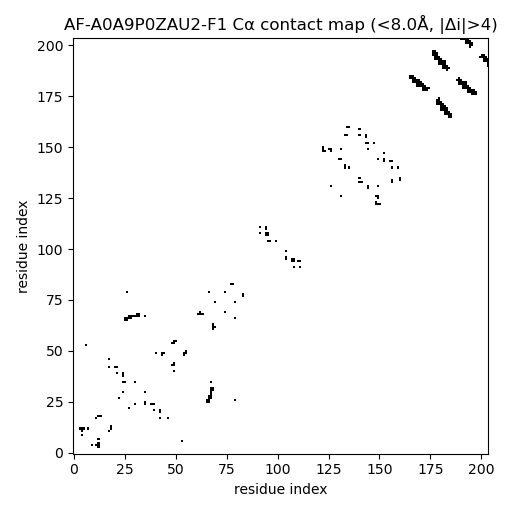.783 -23.735 1.00 90.00 179 SER A C 1
ATOM 1476 O O . SER A 1 179 ? -1.603 -11.776 -23.052 1.00 90.00 179 SER A O 1
ATOM 1478 N N . GLN A 1 180 ? -2.163 -13.944 -23.230 1.00 91.69 180 GLN A N 1
ATOM 1479 C CA . GLN A 1 180 ? -2.415 -14.177 -21.816 1.00 91.69 180 GLN A CA 1
ATOM 1480 C C . GLN A 1 180 ? -1.281 -15.019 -21.230 1.00 91.69 180 GLN A C 1
ATOM 1482 O O . GLN A 1 180 ? -0.926 -16.072 -21.765 1.00 91.69 180 GLN A O 1
ATOM 1487 N N . TYR A 1 181 ? -0.726 -14.567 -20.113 1.00 90.25 181 TYR A N 1
ATOM 1488 C CA . TYR A 1 181 ? 0.367 -15.202 -19.391 1.00 90.25 181 TYR A CA 1
ATOM 1489 C C . TYR A 1 181 ? -0.103 -15.528 -17.981 1.00 90.25 181 TYR A C 1
ATOM 1491 O O . TYR A 1 181 ? -0.513 -14.641 -17.241 1.00 90.25 181 TYR A O 1
ATOM 1499 N N . VAL A 1 182 ? -0.001 -16.789 -17.579 1.00 89.62 182 VAL A N 1
ATOM 1500 C CA . VAL A 1 182 ? -0.208 -17.175 -16.180 1.00 89.62 182 VAL A CA 1
ATOM 1501 C C . VAL A 1 182 ? 1.157 -17.252 -15.523 1.00 89.62 182 VAL A C 1
ATOM 1503 O O . VAL A 1 182 ? 1.974 -18.091 -15.904 1.00 89.62 182 VAL A O 1
ATOM 1506 N N . ILE A 1 183 ? 1.413 -16.371 -14.563 1.00 88.69 183 ILE A N 1
ATOM 1507 C CA . ILE A 1 183 ? 2.668 -16.283 -13.817 1.00 88.69 183 ILE A CA 1
ATOM 1508 C C . ILE A 1 183 ? 2.422 -16.842 -12.424 1.00 88.69 183 ILE A C 1
ATOM 1510 O O . ILE A 1 183 ? 1.513 -16.384 -11.739 1.00 88.69 183 ILE A O 1
ATOM 1514 N N . SER A 1 184 ? 3.225 -17.810 -12.000 1.00 87.44 184 SER A N 1
ATOM 1515 C CA . SER A 1 184 ? 3.150 -18.397 -10.663 1.00 87.44 184 SER A CA 1
ATOM 1516 C C . SER A 1 184 ? 4.386 -18.068 -9.837 1.00 87.44 184 SER A C 1
ATOM 1518 O O . SER A 1 184 ? 5.496 -18.092 -10.373 1.00 87.44 184 SER A O 1
ATOM 1520 N N . ASP A 1 185 ? 4.202 -17.817 -8.544 1.00 83.56 185 ASP A N 1
ATOM 1521 C CA . ASP A 1 185 ? 5.300 -17.683 -7.584 1.00 83.56 185 ASP A CA 1
ATOM 1522 C C . ASP A 1 185 ? 5.596 -19.002 -6.838 1.00 83.56 185 ASP A C 1
ATOM 1524 O O . ASP A 1 185 ? 4.812 -19.954 -6.867 1.00 83.56 185 ASP A O 1
ATOM 1528 N N . GLU A 1 186 ? 6.729 -19.062 -6.132 1.00 79.75 186 GLU A N 1
ATOM 1529 C CA . GLU A 1 186 ? 7.122 -20.210 -5.290 1.00 79.75 186 GLU A CA 1
ATOM 1530 C C . GLU A 1 186 ? 6.127 -20.533 -4.158 1.00 79.75 186 GLU A C 1
ATOM 1532 O O . GLU A 1 186 ? 6.159 -21.624 -3.588 1.00 79.75 186 GLU A O 1
ATOM 1537 N N . ARG A 1 187 ? 5.240 -19.593 -3.813 1.00 73.94 187 ARG A N 1
ATOM 1538 C CA . ARG A 1 187 ? 4.221 -19.754 -2.766 1.00 73.94 187 ARG A CA 1
ATOM 1539 C C . ARG A 1 187 ? 2.925 -20.360 -3.315 1.00 73.94 187 ARG A C 1
ATOM 1541 O O . ARG A 1 187 ? 2.014 -20.625 -2.534 1.00 73.94 187 ARG A O 1
ATOM 1548 N N . GLY A 1 188 ? 2.854 -20.606 -4.626 1.00 73.00 188 GLY A N 1
ATOM 1549 C CA . GLY A 1 188 ? 1.702 -21.193 -5.305 1.00 73.00 188 GLY A CA 1
ATOM 1550 C C . GLY A 1 188 ? 0.630 -20.182 -5.712 1.00 73.00 188 GLY A C 1
ATOM 1551 O O . GLY A 1 188 ? -0.448 -20.598 -6.134 1.00 73.00 188 GLY A O 1
ATOM 1552 N N . PHE A 1 189 ? 0.893 -18.876 -5.608 1.00 76.19 189 PHE A N 1
ATOM 1553 C CA . PHE A 1 189 ? -0.012 -17.858 -6.138 1.00 76.19 189 PHE A CA 1
ATOM 1554 C C . PHE A 1 189 ? 0.174 -17.727 -7.643 1.00 76.19 189 PHE A C 1
ATOM 1556 O O . PHE A 1 189 ? 1.303 -17.694 -8.127 1.00 76.19 189 PHE A O 1
ATOM 1563 N N . SER A 1 190 ? -0.934 -17.613 -8.373 1.00 81.88 190 SER A N 1
ATOM 1564 C CA . SER A 1 190 ? -0.938 -17.399 -9.818 1.00 81.88 190 SER A CA 1
ATOM 1565 C C . SER A 1 190 ? -1.621 -16.085 -10.178 1.00 81.88 190 SER A C 1
ATOM 1567 O O . SER A 1 190 ? -2.744 -15.838 -9.743 1.00 81.88 190 SER A O 1
ATOM 1569 N N . PHE A 1 191 ? -0.973 -15.294 -11.023 1.00 83.06 191 PHE A N 1
ATOM 1570 C CA . PHE A 1 191 ? -1.489 -14.053 -11.590 1.00 83.06 191 PHE A CA 1
ATOM 1571 C C . PHE A 1 191 ? -1.667 -14.218 -13.096 1.00 83.06 191 PHE A C 1
ATOM 1573 O O . PHE A 1 191 ? -0.867 -14.898 -13.742 1.00 83.06 191 PHE A O 1
ATOM 1580 N N . THR A 1 192 ? -2.713 -13.611 -13.652 1.00 86.50 192 THR A N 1
ATOM 1581 C CA . THR A 1 192 ? -3.003 -13.680 -15.087 1.00 86.50 192 THR A CA 1
ATOM 1582 C C . THR A 1 192 ? -2.739 -12.321 -15.702 1.00 86.50 192 THR A C 1
ATOM 1584 O O . THR A 1 192 ? -3.464 -11.376 -15.439 1.00 86.50 192 THR A O 1
ATOM 1587 N N . VAL A 1 193 ? -1.698 -12.227 -16.519 1.00 87.81 193 VAL A N 1
ATOM 1588 C CA . VAL A 1 193 ? -1.342 -11.005 -17.235 1.00 87.81 193 VAL A CA 1
ATOM 1589 C C . VAL A 1 193 ? -1.877 -11.094 -18.654 1.00 87.81 193 VAL A C 1
ATOM 1591 O O . VAL A 1 193 ? -1.548 -12.027 -19.383 1.00 87.81 193 VAL A O 1
ATOM 1594 N N . GLU A 1 194 ? -2.664 -10.113 -19.063 1.00 89.50 194 GLU A N 1
ATOM 1595 C CA . GLU A 1 194 ? -3.178 -9.980 -20.421 1.00 89.50 194 GLU A CA 1
ATOM 1596 C C . GLU A 1 194 ? -2.481 -8.818 -21.116 1.00 89.50 194 GLU A C 1
ATOM 1598 O O . GLU A 1 194 ? -2.468 -7.696 -20.617 1.00 89.50 194 GLU A O 1
ATOM 1603 N N . HIS A 1 195 ? -1.877 -9.097 -22.268 1.00 89.12 195 HIS A N 1
ATOM 1604 C CA . HIS A 1 195 ? -1.252 -8.109 -23.131 1.00 89.12 195 HIS A CA 1
ATOM 1605 C C . HIS A 1 195 ? -2.021 -8.007 -24.442 1.00 89.12 195 HIS A C 1
ATOM 1607 O O . HIS A 1 195 ? -2.077 -8.969 -25.213 1.00 89.12 195 HIS A O 1
ATOM 1613 N N . ASN A 1 196 ? -2.578 -6.835 -24.715 1.00 87.56 196 ASN A N 1
ATOM 1614 C CA . ASN A 1 196 ? -3.260 -6.544 -25.961 1.00 87.56 196 ASN A CA 1
ATOM 1615 C C . ASN A 1 196 ? -2.266 -5.932 -26.963 1.00 87.56 196 ASN A C 1
ATOM 1617 O O . ASN A 1 196 ? -1.689 -4.869 -26.745 1.00 87.56 196 ASN A O 1
ATOM 1621 N N . SER A 1 197 ? -2.063 -6.620 -28.086 1.00 84.12 197 SER A N 1
ATOM 1622 C CA . SER A 1 197 ? -1.117 -6.209 -29.131 1.00 84.12 197 SER A CA 1
ATOM 1623 C C . SER A 1 197 ? -1.627 -5.052 -29.997 1.00 84.12 197 SER A C 1
ATOM 1625 O O . SER A 1 197 ? -0.834 -4.416 -30.689 1.00 84.12 197 SER A O 1
ATOM 1627 N N . SER A 1 198 ? -2.935 -4.769 -29.970 1.00 84.56 198 SER A N 1
ATOM 1628 C CA . SER A 1 198 ? -3.556 -3.719 -30.790 1.00 84.56 198 SER A CA 1
ATOM 1629 C C . SER A 1 198 ? -3.338 -2.311 -30.230 1.00 84.56 198 SER A C 1
ATOM 1631 O O . SER A 1 198 ? -3.134 -1.371 -30.996 1.00 84.56 198 SER A O 1
ATOM 1633 N N . ASP A 1 199 ? -3.328 -2.171 -28.905 1.00 87.44 199 ASP A N 1
ATOM 1634 C CA . ASP A 1 199 ? -3.152 -0.904 -28.187 1.00 87.44 199 ASP A CA 1
ATOM 1635 C C . ASP A 1 199 ? -1.921 -0.901 -27.260 1.00 87.44 199 ASP A C 1
ATOM 1637 O O . ASP A 1 199 ? -1.666 0.088 -26.570 1.00 87.44 199 ASP A O 1
ATOM 1641 N N . CYS A 1 200 ? -1.132 -1.983 -27.272 1.00 82.50 200 CYS A N 1
ATOM 1642 C CA . CYS A 1 200 ? 0.029 -2.201 -26.409 1.00 82.50 200 CYS A CA 1
ATOM 1643 C C . CYS A 1 200 ? -0.287 -2.085 -24.907 1.00 82.50 200 CYS A C 1
ATOM 1645 O O . CYS A 1 200 ? 0.605 -1.761 -24.116 1.00 82.50 200 CYS A O 1
ATOM 1647 N N . THR A 1 201 ? -1.534 -2.335 -24.498 1.00 85.75 201 THR A N 1
ATOM 1648 C CA . THR A 1 201 ? -1.921 -2.314 -23.085 1.00 85.75 201 THR A CA 1
ATOM 1649 C C . THR A 1 201 ? -1.623 -3.649 -22.413 1.00 85.75 201 THR A C 1
ATOM 1651 O O . THR A 1 201 ? -1.626 -4.709 -23.040 1.00 85.75 201 THR A O 1
ATOM 1654 N N . THR A 1 202 ? -1.326 -3.589 -21.116 1.00 83.12 202 THR A N 1
ATOM 1655 C CA . THR A 1 202 ? -1.073 -4.768 -20.289 1.00 83.12 202 THR A CA 1
ATOM 1656 C C . THR A 1 202 ? -1.833 -4.613 -18.978 1.00 83.12 202 THR A C 1
ATOM 1658 O O . THR A 1 202 ? -1.677 -3.594 -18.304 1.00 83.12 202 THR A O 1
ATOM 1661 N N . SER A 1 203 ? -2.629 -5.613 -18.612 1.00 81.06 203 SER A N 1
ATOM 1662 C CA . SER A 1 203 ? -3.361 -5.698 -17.343 1.00 81.06 203 SER A CA 1
ATOM 1663 C C . SER A 1 203 ? -3.023 -6.998 -16.618 1.00 81.06 203 SER A C 1
ATOM 1665 O O . SER A 1 203 ? -2.618 -7.970 -17.249 1.00 81.06 203 SER A O 1
ATOM 1667 N N . CYS A 1 204 ? -3.152 -7.003 -15.295 1.00 74.88 204 CYS A N 1
ATOM 1668 C CA . CYS A 1 204 ? -2.895 -8.143 -14.417 1.00 74.88 204 CYS A CA 1
ATOM 1669 C C . CYS A 1 204 ? -4.106 -8.377 -13.512 1.00 74.88 204 CYS A C 1
ATOM 1671 O O . CYS A 1 204 ? -4.793 -7.371 -13.223 1.00 74.88 204 CYS A O 1
#

Sequence (204 aa):
MSKLSAKVGPVLSKDMNFLNKLNYVVWSHYLQPAEFEKEWNMVMKEFDLLDHNWFTHMFEILRLWIPAYFGDVLMAGLLRTTSRSESENNFFNEFTNPNFSLIEFYMHFESAMDSQRHNSAQLTKVSESCIPEYKTPLHIERYASSVYNHSIFYVVQKEICSTCFSCGVHSVRHEDGASQYVISDERGFSFTVEHNSSDCTTSC

Organism: Cuscuta europaea (NCBI:txid41803)

Solvent-accessible surface area (backbone atoms only — not comparable to full-atom values): 11907 Å² total; per-residue (Å²): 113,79,68,52,39,76,71,57,36,82,65,58,57,66,33,63,69,57,51,51,54,50,48,49,58,55,68,33,86,79,43,46,58,70,54,38,55,52,52,46,51,50,54,28,58,76,72,75,35,68,85,36,65,68,56,47,51,54,55,77,48,34,78,79,74,36,50,37,63,41,75,90,50,90,51,84,82,57,73,81,52,65,60,56,63,51,52,51,50,55,58,50,51,79,51,56,60,95,85,52,51,75,66,55,44,50,56,32,47,52,51,51,51,50,51,53,51,50,52,51,51,53,48,46,50,58,37,76,74,45,83,79,91,76,92,66,94,50,67,67,56,59,51,40,56,77,76,35,43,57,77,57,26,57,56,51,47,50,51,56,57,48,44,72,75,45,43,44,80,76,46,78,48,78,52,100,60,33,38,40,35,34,37,32,37,84,86,71,53,74,47,60,34,39,35,33,68,85,79,71,46,72,51,108

Secondary structure (DSSP, 8-state):
-HHHHHHHHHHHTT-HHHHHHHHHHHH-SS--HHHHHHHHHHHHHHTT-TT-HHHHHHHHTGGGT-GGG-TTS--TTTSSSTHHHHHHHHHHHTT--TT--HHHHHHHHHHHHHHHHHHHHHHHHHHHHSPPPPSS--HHHHHHHHHS-HHHHHHHHHHHHHHHHHEEEEEEEEETTEEEEEEEETTS-EEEEEEETTTTEEE-

Nearest PDB structures (foldseek):
  4gyi-assembly1_A  TM=5.279E-01  e=2.322E+00  Thermochaetoides thermophila DSM 1495
  2xep-assembly1_A  TM=4.030E-01  e=1.468E+00  Streptomyces clavuligerus
  2xft-assembly1_A  TM=4.021E-01  e=1.847E+00  Streptomyces clavuligerus
  2xgn-assembly2_B  TM=3.616E-01  e=1.555E+00  Streptomyces clavuligerus
  2xft-assembly2_B  TM=3.622E-01  e=2.322E+00  Streptomyces clavuligerus

Mean predicted aligned error: 8.71 Å

pLDDT: mean 87.35, std 7.6, range [53.16, 96.19]

Radius of gyration: 22.96 Å; Cα contacts (8 Å, |Δi|>4): 167; chains: 1; bounding box: 49×54×60 Å